Protein AF-A0A7V2F0H2-F1 (afdb_monomer)

Foldseek 3Di:
DDDDDDDDDDDDDDDDDDDDDDDDDDPPPDPPPDCPPPPLVVVVVCCVVVVVVVCVVVVPQKDWDWDADPNATSDIDIDGALDPPVRHTDDLLAKEFPPCVLLVLLLVLLVVCVVVVLFDQQFQLCVQDPQPQAPPSPLSRVAGNVLLNQQQSQAAQPLLPVPRNDRNDRGPPDHDDHPPSSLSSQVSSCSSVVDHSFVSCCVRPCVVPVQPQKTLDDDPVNVVSYRDDDDPVVVVCCLLVVQLVVQLVVQLVVVVVVCVVVVVPPHDNVVSSVVSNVVSNVVSCVVVCVSVVVVCPVVVVVVVVVVVVVVVCVVPDDDDPVVVVVVVVCVVVVVVPDDDDDSSRSTMMGGNDPPRD

Solvent-accessible surface area (backbone atoms only — not comparable to full-atom values): 21109 Å² total; per-residue (Å²): 139,88,89,80,89,86,89,89,80,91,88,86,86,89,85,90,82,92,84,88,80,89,80,80,93,73,84,77,77,67,82,85,74,76,76,72,67,58,65,60,52,51,50,52,53,52,47,66,60,47,49,60,55,50,27,61,76,69,69,45,62,43,50,75,50,74,44,72,53,98,91,35,71,76,44,73,48,49,38,59,23,30,30,90,85,82,58,44,61,31,49,56,72,35,22,40,79,50,39,76,59,27,50,57,54,53,49,51,50,53,52,51,38,33,76,70,69,73,41,62,48,82,40,38,46,48,81,51,37,79,80,81,71,42,76,51,92,73,54,47,71,63,30,22,47,51,25,34,76,65,22,11,40,26,35,44,48,55,62,96,42,87,73,69,41,55,68,78,47,66,54,70,76,51,82,41,73,28,54,47,31,48,49,49,50,46,52,37,52,21,55,70,68,76,42,55,58,47,57,49,42,36,65,78,42,28,58,80,69,69,37,84,59,50,40,63,63,91,49,76,72,52,58,77,37,35,44,57,90,84,75,61,66,66,57,54,46,47,73,68,46,44,62,31,52,54,46,26,51,52,48,41,50,55,52,47,53,54,28,62,78,55,70,39,73,91,50,50,75,70,56,47,52,56,64,22,50,54,54,24,49,53,51,36,50,52,49,53,46,54,71,58,30,89,74,36,63,70,57,50,53,52,48,50,51,49,48,52,50,46,54,59,39,69,76,57,71,96,79,69,77,64,58,58,56,51,51,51,52,50,51,56,58,52,60,76,68,62,84,76,84,74,85,65,81,64,41,25,31,35,33,52,75,64,92,69,113

Sequence (357 aa):
MKIRSLKNKKKYGVIVCLLILFTGITVFGGPCTYAQGTQKDETILRLSDRIPELLEKYKVPGASVTYISEGNIVFSKGYGVRNIITKTAVEDETIFEAGSNGKVLAAYICLMLAREGKIDIDAPVANYVKNTWIYDGTSSNKITARQLLSHTSGLSNSIEIITDKKVHFEPGTKYKYSGVGFTYLQKIIESITGKSFNDVAKEYVFTPLKMSSSSFAVSGDMRQKAASPHMDIKTLFTYLLGPYLILFILLYLVGFISGVFTKFKYYSKFSLFKVCLLPAFCIEIILVLFILSKILLPLMILAVMGIVLYLAANFLIKKYYISYVVTILVLITGAFILQVDVPVGNDLIAAVNPAYS

Mean predicted aligned error: 16.32 Å

pLDDT: mean 71.19, std 21.82, range [27.41, 98.44]

Structure (mmCIF, N/CA/C/O backbone):
data_AF-A0A7V2F0H2-F1
#
_entry.id   AF-A0A7V2F0H2-F1
#
loop_
_atom_site.group_PDB
_atom_site.id
_atom_site.type_symbol
_atom_site.label_atom_id
_atom_site.label_alt_id
_atom_site.label_comp_id
_atom_site.label_asym_id
_atom_site.label_entity_id
_atom_site.label_seq_id
_atom_site.pdbx_PDB_ins_code
_atom_site.Cartn_x
_atom_site.Cartn_y
_atom_site.Cartn_z
_atom_site.occupancy
_atom_site.B_iso_or_equiv
_atom_site.auth_seq_id
_atom_site.auth_comp_id
_atom_site.auth_asym_id
_atom_site.auth_atom_id
_atom_site.pdbx_PDB_model_num
ATOM 1 N N . MET A 1 1 ? -52.013 -31.317 -63.162 1.00 34.59 1 MET A N 1
ATOM 2 C CA . MET A 1 1 ? -52.062 -32.609 -63.881 1.00 34.59 1 MET A CA 1
ATOM 3 C C . MET A 1 1 ? -51.942 -33.734 -62.851 1.00 34.59 1 MET A C 1
ATOM 5 O O . MET A 1 1 ? -50.958 -33.765 -62.136 1.00 34.59 1 MET A O 1
ATOM 9 N N . LYS A 1 2 ? -52.990 -34.572 -62.762 1.00 33.47 2 LYS A N 1
ATOM 10 C CA . LYS A 1 2 ? -53.205 -35.805 -61.961 1.00 33.47 2 LYS A CA 1
ATOM 11 C C . LYS A 1 2 ? -53.240 -35.761 -60.413 1.00 33.47 2 LYS A C 1
ATOM 13 O O . LYS A 1 2 ? -52.234 -35.750 -59.722 1.00 33.47 2 LYS A O 1
ATOM 18 N N . ILE A 1 3 ? -54.481 -35.887 -59.932 1.00 36.84 3 ILE A N 1
ATOM 19 C CA . ILE A 1 3 ? -54.979 -36.344 -58.622 1.00 36.84 3 ILE A CA 1
ATOM 20 C C . ILE A 1 3 ? -55.019 -37.888 -58.580 1.00 36.84 3 ILE A C 1
ATOM 22 O O . ILE A 1 3 ? -55.332 -38.485 -59.612 1.00 36.84 3 ILE A O 1
ATOM 26 N N . ARG A 1 4 ? -54.817 -38.502 -57.394 1.00 30.62 4 ARG A N 1
ATOM 27 C CA . ARG A 1 4 ? -55.541 -39.672 -56.791 1.00 30.62 4 ARG A CA 1
ATOM 28 C C . ARG A 1 4 ? -54.698 -40.209 -55.614 1.00 30.62 4 ARG A C 1
ATOM 30 O O . ARG A 1 4 ? -53.562 -40.591 -55.833 1.00 30.62 4 ARG A O 1
ATOM 37 N N . SER A 1 5 ? -55.075 -40.082 -54.335 1.00 33.38 5 SER A N 1
ATOM 38 C CA . SER A 1 5 ? -56.162 -40.752 -53.586 1.00 33.38 5 SER A CA 1
ATOM 39 C C . SER A 1 5 ? -56.210 -42.267 -53.780 1.00 33.38 5 SER A C 1
ATOM 41 O O . SER A 1 5 ? -56.505 -42.702 -54.888 1.00 33.38 5 SER A O 1
ATOM 43 N N . LEU A 1 6 ? -56.034 -43.027 -52.687 1.00 33.59 6 LEU A N 1
ATOM 44 C CA . LEU A 1 6 ? -56.888 -44.170 -52.334 1.00 33.59 6 LEU A CA 1
ATOM 45 C C . LEU A 1 6 ? -56.760 -44.548 -50.838 1.00 33.59 6 LEU A C 1
ATOM 47 O O . LEU A 1 6 ? -55.681 -44.803 -50.316 1.00 33.59 6 LEU A O 1
ATOM 51 N N . LYS A 1 7 ? -57.926 -44.566 -50.177 1.00 35.56 7 LYS A N 1
ATOM 52 C CA . LYS A 1 7 ? -58.259 -45.117 -48.849 1.00 35.56 7 LYS A CA 1
ATOM 53 C C . LYS A 1 7 ? -58.399 -46.645 -48.902 1.00 35.56 7 LYS A C 1
ATOM 55 O O . LYS A 1 7 ? -58.915 -47.139 -49.899 1.00 35.56 7 LYS A O 1
ATOM 60 N N . ASN A 1 8 ? -58.148 -47.326 -47.774 1.00 31.97 8 ASN A N 1
ATOM 61 C CA . ASN A 1 8 ? -58.936 -48.436 -47.166 1.00 31.97 8 ASN A CA 1
ATOM 62 C C . ASN A 1 8 ? -58.051 -49.224 -46.173 1.00 31.97 8 ASN A C 1
ATOM 64 O O . ASN A 1 8 ? -56.861 -49.327 -46.410 1.00 31.97 8 ASN A O 1
ATOM 68 N N . LYS A 1 9 ? -58.506 -49.916 -45.117 1.00 35.50 9 LYS A N 1
ATOM 69 C CA . LYS A 1 9 ? -59.684 -49.916 -44.219 1.00 35.50 9 LYS A CA 1
ATOM 70 C C . LYS A 1 9 ? -59.465 -51.113 -43.258 1.00 35.50 9 LYS A C 1
ATOM 72 O O . LYS A 1 9 ? -59.200 -52.200 -43.747 1.00 35.50 9 LYS A O 1
ATOM 77 N N . LYS A 1 10 ? -59.755 -50.920 -41.959 1.00 34.72 10 LYS A N 1
ATOM 78 C CA . LYS A 1 10 ? -60.231 -51.907 -40.949 1.00 34.72 10 LYS A CA 1
ATOM 79 C C . LYS A 1 10 ? -59.316 -53.081 -40.522 1.00 34.72 10 LYS A C 1
ATOM 81 O O . LYS A 1 10 ? -59.040 -53.963 -41.322 1.00 34.72 10 LYS A O 1
ATOM 86 N N . LYS A 1 11 ? -59.155 -53.265 -39.200 1.00 33.28 11 LYS A N 1
ATOM 87 C CA . LYS A 1 11 ? 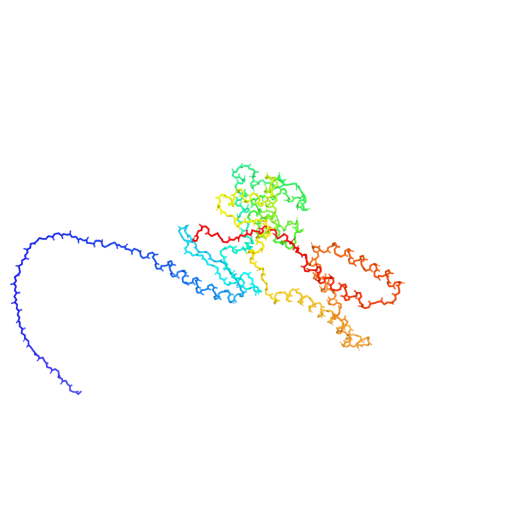-59.997 -54.182 -38.390 1.00 33.28 11 LYS A CA 1
ATOM 88 C C . LYS A 1 11 ? -59.782 -54.000 -36.874 1.00 33.28 11 LYS A C 1
ATOM 90 O O . LYS A 1 11 ? -58.745 -53.534 -36.432 1.00 33.28 11 LYS A O 1
ATOM 95 N N . TYR A 1 12 ? -60.850 -54.314 -36.145 1.00 34.56 12 TYR A N 1
ATOM 96 C CA . TYR A 1 12 ? -61.138 -54.096 -34.729 1.00 34.56 12 TYR A CA 1
ATOM 97 C C . TYR A 1 12 ? -60.606 -55.223 -33.831 1.00 34.56 12 TYR A C 1
ATOM 99 O O . TYR A 1 12 ? -60.478 -56.354 -34.294 1.00 34.56 12 TYR A O 1
ATOM 107 N N . GLY A 1 13 ? -60.454 -54.936 -32.535 1.00 29.25 13 GLY A N 1
ATOM 108 C CA . GLY A 1 13 ? -60.355 -55.936 -31.469 1.00 29.25 13 GLY A CA 1
ATOM 109 C C . GLY A 1 13 ? -60.468 -55.290 -30.088 1.00 29.25 13 GLY A C 1
ATOM 110 O O . GLY A 1 13 ? -59.478 -54.819 -29.546 1.00 29.25 13 GLY A O 1
ATOM 111 N N . VAL A 1 14 ? -61.690 -55.227 -29.558 1.00 32.72 14 VAL A N 1
ATOM 112 C CA . VAL A 1 14 ? -62.042 -54.782 -28.200 1.00 32.72 14 VAL A CA 1
ATOM 113 C C . VAL A 1 14 ? -61.976 -55.988 -27.264 1.00 32.72 14 VAL A C 1
ATOM 115 O O . VAL A 1 14 ? -62.634 -56.981 -27.559 1.00 32.72 14 VAL A O 1
ATOM 118 N N . ILE A 1 15 ? -61.280 -55.881 -26.127 1.00 35.25 15 ILE A N 1
ATOM 119 C CA . ILE A 1 15 ? -61.595 -56.637 -24.902 1.00 35.25 15 ILE A CA 1
ATOM 120 C C . ILE A 1 15 ? -61.488 -55.679 -23.708 1.00 35.25 15 ILE A C 1
ATOM 122 O O . ILE A 1 15 ? -60.470 -55.026 -23.494 1.00 35.25 15 ILE A O 1
ATOM 126 N N . VAL A 1 16 ? -62.593 -55.598 -22.973 1.00 33.72 16 VAL A N 1
ATOM 127 C CA . VAL A 1 16 ? -62.811 -54.904 -21.701 1.00 33.72 16 VAL A CA 1
ATOM 128 C C . VAL A 1 16 ? -62.692 -55.938 -20.578 1.00 33.72 16 VAL A C 1
ATOM 130 O O . VAL A 1 16 ? -63.215 -57.031 -20.755 1.00 33.72 16 VAL A O 1
ATOM 133 N N . CYS A 1 17 ? -62.055 -55.589 -19.451 1.00 29.09 17 CYS A N 1
ATOM 134 C CA . CYS A 1 17 ? -62.422 -55.967 -18.066 1.00 29.09 17 CYS A CA 1
ATOM 135 C C . CYS A 1 17 ? -61.331 -55.440 -17.102 1.00 29.09 17 CYS A C 1
ATOM 137 O O . CYS A 1 17 ? -60.194 -55.885 -17.163 1.00 29.09 17 CYS A O 1
ATOM 139 N N . LEU A 1 18 ? -61.539 -54.329 -16.384 1.00 31.11 18 LEU A N 1
ATOM 140 C CA . LEU A 1 18 ? -62.119 -54.245 -15.029 1.00 31.11 18 LEU A CA 1
ATOM 141 C C . LEU A 1 18 ? -61.391 -55.104 -13.977 1.00 31.11 18 LEU A C 1
ATOM 143 O O . LEU A 1 18 ? -61.722 -56.268 -13.800 1.00 31.11 18 LEU A O 1
ATOM 147 N N . LEU A 1 19 ? -60.483 -54.474 -13.224 1.00 28.73 19 LEU A N 1
ATOM 148 C CA . LEU A 1 19 ? -60.207 -54.781 -11.816 1.00 28.73 19 LEU A CA 1
ATOM 149 C C . LEU A 1 19 ? -59.813 -53.475 -11.106 1.00 28.73 19 LEU A C 1
ATOM 151 O O . LEU A 1 19 ? -58.707 -52.961 -11.243 1.00 28.73 19 LEU A O 1
ATOM 155 N N . ILE A 1 20 ? -60.790 -52.912 -10.399 1.00 40.72 20 ILE A N 1
ATOM 156 C CA . ILE A 1 20 ? -60.617 -51.897 -9.358 1.00 40.72 20 ILE A CA 1
ATOM 157 C C . ILE A 1 20 ? -60.133 -52.636 -8.109 1.00 40.72 20 ILE A C 1
ATOM 159 O O . ILE A 1 20 ? -60.761 -53.632 -7.764 1.00 40.72 20 ILE A O 1
ATOM 163 N N . LEU A 1 21 ? -59.099 -52.136 -7.422 1.00 31.20 21 LEU A N 1
ATOM 164 C CA . LEU A 1 21 ? -59.055 -51.994 -5.954 1.00 31.20 21 LEU A CA 1
ATOM 165 C C . LEU A 1 21 ? -57.692 -51.446 -5.491 1.00 31.20 21 LEU A C 1
ATOM 167 O O . LEU A 1 21 ? -56.665 -52.082 -5.669 1.00 31.20 21 LEU A O 1
ATOM 171 N N . PHE A 1 22 ? -57.756 -50.258 -4.880 1.00 36.16 22 PHE A N 1
ATOM 172 C CA . PHE A 1 22 ? -56.977 -49.809 -3.719 1.00 36.16 22 PHE A CA 1
ATOM 173 C C . PHE A 1 22 ? -55.464 -50.081 -3.689 1.00 36.16 22 PHE A C 1
ATOM 175 O O . PHE A 1 22 ? -55.045 -51.194 -3.418 1.00 36.16 22 PHE A O 1
ATOM 182 N N . THR A 1 23 ? -54.666 -49.007 -3.751 1.00 34.00 23 THR A N 1
ATOM 183 C CA . THR A 1 23 ? -53.828 -48.557 -2.616 1.00 34.00 23 THR A CA 1
ATOM 184 C C . THR A 1 23 ? -53.111 -47.249 -2.955 1.00 34.00 23 THR A C 1
ATOM 186 O O . THR A 1 23 ? -52.423 -47.167 -3.963 1.00 34.00 23 THR A O 1
ATOM 189 N N . GLY A 1 24 ? -53.221 -46.270 -2.053 1.00 34.78 24 GLY A N 1
ATOM 190 C CA . GLY A 1 24 ? -52.089 -45.432 -1.649 1.00 34.78 24 GLY A CA 1
ATOM 191 C C . GLY A 1 24 ? -51.668 -44.297 -2.579 1.00 34.78 24 GLY A C 1
ATOM 192 O O . GLY A 1 24 ? -50.893 -44.476 -3.509 1.00 34.78 24 GLY A O 1
ATOM 193 N N . ILE A 1 25 ? -52.072 -43.084 -2.211 1.00 47.22 25 ILE A N 1
ATOM 194 C CA . ILE A 1 25 ? -51.353 -41.857 -2.548 1.00 47.22 25 ILE A CA 1
ATOM 195 C C . ILE A 1 25 ? -49.921 -41.970 -2.007 1.00 47.22 25 ILE A C 1
ATOM 197 O O . ILE A 1 25 ? -49.721 -42.003 -0.796 1.00 47.22 25 ILE A O 1
ATOM 201 N N . THR A 1 26 ? -48.932 -41.923 -2.892 1.00 35.34 26 THR A N 1
ATOM 202 C CA . THR A 1 26 ? -47.627 -41.324 -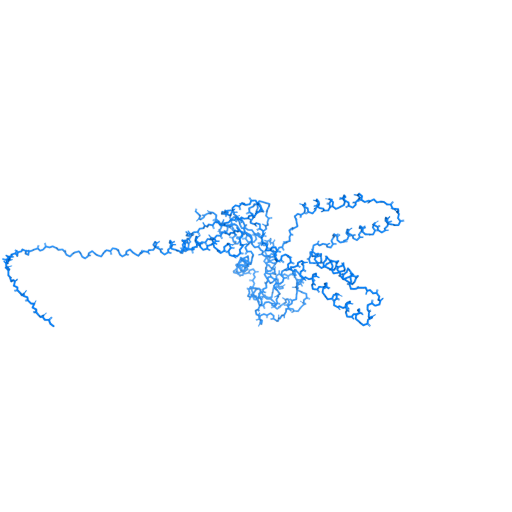2.597 1.00 35.34 26 THR A CA 1
ATOM 203 C C . THR A 1 26 ? -47.280 -40.388 -3.744 1.00 35.34 26 THR A C 1
ATOM 205 O O . THR A 1 26 ? -46.719 -40.770 -4.768 1.00 35.34 26 THR A O 1
ATOM 208 N N . VAL A 1 27 ? -47.644 -39.116 -3.573 1.00 41.25 27 VAL A N 1
ATOM 209 C CA . VAL A 1 27 ? -46.987 -38.028 -4.295 1.00 41.25 27 VAL A CA 1
ATOM 210 C C . VAL A 1 27 ? -45.539 -38.046 -3.817 1.00 41.25 27 VAL A C 1
ATOM 212 O O . VAL A 1 27 ? -45.228 -37.546 -2.738 1.00 41.25 27 VAL A O 1
ATOM 215 N N . PHE A 1 28 ? -44.658 -38.685 -4.584 1.00 39.56 28 PHE A N 1
ATOM 216 C CA . PHE A 1 28 ? -43.224 -38.500 -4.426 1.00 39.56 28 PHE A CA 1
ATOM 217 C C . PHE A 1 28 ? -42.916 -37.051 -4.805 1.00 39.56 28 PHE A C 1
ATOM 219 O O . PHE A 1 28 ? -42.697 -36.720 -5.969 1.00 39.56 28 PHE A O 1
ATOM 226 N N . GLY A 1 29 ? -42.924 -36.175 -3.800 1.00 42.56 29 GLY A N 1
ATOM 227 C CA . GLY A 1 29 ? -42.119 -34.967 -3.825 1.00 42.56 29 GLY A CA 1
ATOM 228 C C . GLY A 1 29 ? -40.666 -35.408 -3.921 1.00 42.56 29 GLY A C 1
ATOM 229 O O . GLY A 1 29 ? -40.041 -35.723 -2.911 1.00 42.56 29 GLY A O 1
ATOM 230 N N . GLY A 1 30 ? -40.156 -35.512 -5.148 1.00 39.84 30 GLY A N 1
ATOM 231 C CA . GLY A 1 30 ? -38.726 -35.657 -5.365 1.00 39.84 30 GLY A CA 1
ATOM 232 C C . GLY A 1 30 ? -38.020 -34.486 -4.677 1.00 39.84 30 GLY A C 1
ATOM 233 O O . GLY A 1 30 ? -38.522 -33.359 -4.758 1.00 39.84 30 GLY A O 1
ATOM 234 N N . PRO A 1 31 ? -36.903 -34.712 -3.967 1.00 41.06 31 PRO A N 1
ATOM 235 C CA . PRO A 1 31 ? -36.118 -33.609 -3.448 1.00 41.06 31 PRO A CA 1
ATOM 236 C C . PRO A 1 31 ? -35.756 -32.707 -4.626 1.00 41.06 31 PRO A C 1
ATOM 238 O O . PRO A 1 31 ? -35.143 -33.144 -5.599 1.00 41.06 31 PRO A O 1
ATOM 241 N N . CYS A 1 32 ? -36.187 -31.450 -4.554 1.00 41.03 32 CYS A N 1
ATOM 242 C CA . CYS A 1 32 ? -35.710 -30.410 -5.443 1.00 41.03 32 CYS A CA 1
ATOM 243 C C . CYS A 1 32 ? -34.253 -30.155 -5.048 1.00 41.03 32 CYS A C 1
ATOM 245 O O . CYS A 1 32 ? -33.960 -29.353 -4.161 1.00 41.03 32 CYS A O 1
ATOM 247 N N . THR A 1 33 ? -33.338 -30.926 -5.627 1.00 38.81 33 THR A N 1
ATOM 248 C CA . THR A 1 33 ? -31.904 -30.694 -5.518 1.00 38.81 33 THR A CA 1
ATOM 249 C C . THR A 1 33 ? -31.616 -29.405 -6.275 1.00 38.81 33 THR A C 1
ATOM 251 O O . THR A 1 33 ? -31.521 -29.391 -7.501 1.00 38.81 33 THR A O 1
ATOM 254 N N . TYR A 1 34 ? -31.511 -28.292 -5.550 1.00 40.81 34 TYR A N 1
ATOM 255 C CA . TYR A 1 34 ? -30.887 -27.093 -6.090 1.00 40.81 34 TYR A CA 1
ATOM 256 C C . TYR A 1 34 ? -29.460 -27.465 -6.502 1.00 40.81 34 TYR A C 1
ATOM 258 O O . TYR A 1 34 ? -28.647 -27.872 -5.672 1.00 40.81 34 TYR A O 1
ATOM 266 N N . ALA A 1 35 ? -29.160 -27.352 -7.794 1.00 41.41 35 ALA A N 1
ATOM 267 C CA . ALA A 1 35 ? -27.819 -27.504 -8.334 1.00 41.41 35 ALA A CA 1
ATOM 268 C C . ALA A 1 35 ? -26.935 -26.336 -7.853 1.00 41.41 35 ALA A C 1
ATOM 270 O O . ALA A 1 35 ? -26.720 -25.367 -8.569 1.00 41.41 35 ALA A O 1
ATOM 271 N N . GLN A 1 36 ? -26.434 -26.404 -6.618 1.00 47.75 36 GLN A N 1
ATOM 272 C CA . GLN A 1 36 ? -25.414 -25.479 -6.102 1.00 47.75 36 GLN A CA 1
ATOM 273 C C . GLN A 1 36 ? -23.991 -25.837 -6.582 1.00 47.75 36 GLN A C 1
ATOM 275 O O . GLN A 1 36 ? -23.061 -25.066 -6.358 1.00 47.75 36 GLN A O 1
ATOM 280 N N . GLY A 1 37 ? -23.820 -26.979 -7.263 1.00 51.31 37 GLY A N 1
ATOM 281 C CA . GLY A 1 37 ? -22.525 -27.454 -7.763 1.00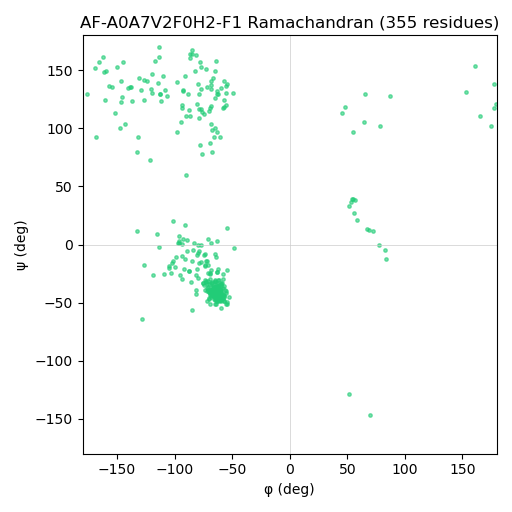 51.31 37 GLY A CA 1
ATOM 282 C C . GLY A 1 37 ? -22.060 -26.829 -9.083 1.00 51.31 37 GLY A C 1
ATOM 283 O O . GLY A 1 37 ? -20.867 -26.716 -9.303 1.00 51.31 37 GLY A O 1
ATOM 284 N N . THR A 1 38 ? -22.955 -26.356 -9.957 1.00 56.97 38 THR A N 1
ATOM 285 C CA . THR A 1 38 ? -22.559 -25.943 -11.320 1.00 56.97 38 THR A CA 1
ATOM 286 C C . THR A 1 38 ? -21.961 -24.535 -11.389 1.00 56.97 38 THR A C 1
ATOM 288 O O . THR A 1 38 ? -20.976 -24.310 -12.083 1.00 56.97 38 THR A O 1
ATOM 291 N N . GLN A 1 39 ? -22.502 -23.576 -10.633 1.00 60.41 39 GLN A N 1
ATOM 292 C CA . GLN A 1 39 ? -22.083 -22.170 -10.723 1.00 60.41 39 GLN A CA 1
ATOM 293 C C . GLN A 1 39 ? -20.716 -21.889 -10.069 1.00 60.41 39 GLN A C 1
ATOM 295 O O . GLN A 1 39 ? -19.957 -21.035 -10.545 1.00 60.41 39 GLN A O 1
ATOM 300 N N . LYS A 1 40 ? -20.396 -22.588 -8.967 1.00 65.75 40 LYS A N 1
ATOM 301 C CA . LYS A 1 40 ? -19.081 -22.484 -8.307 1.00 65.75 40 LYS A CA 1
ATOM 302 C C . LYS A 1 40 ? -17.988 -23.020 -9.236 1.00 65.75 40 LYS A C 1
ATOM 304 O O . LYS A 1 40 ? -17.005 -22.315 -9.465 1.00 65.75 40 LYS A O 1
ATOM 309 N N . ASP A 1 41 ? -18.225 -24.171 -9.859 1.00 77.62 41 ASP A N 1
ATOM 310 C CA . ASP A 1 41 ? -17.286 -24.798 -10.792 1.00 77.62 41 ASP A CA 1
ATOM 311 C C . ASP A 1 41 ? -17.076 -23.949 -12.059 1.00 77.62 41 ASP A C 1
ATOM 313 O O . ASP A 1 41 ? -15.936 -23.707 -12.454 1.00 77.62 41 ASP A O 1
ATOM 317 N N . GLU A 1 42 ? -18.136 -23.377 -12.641 1.00 86.94 42 GLU A N 1
ATOM 318 C CA . GLU A 1 42 ? -18.025 -22.458 -13.788 1.00 86.94 42 GLU A CA 1
ATOM 319 C C . GLU A 1 42 ? -17.193 -21.204 -13.477 1.00 86.94 42 GLU A C 1
ATOM 321 O O . GLU A 1 42 ? -16.408 -20.741 -14.310 1.00 86.94 42 GLU A O 1
ATOM 326 N N . THR A 1 43 ? -17.338 -20.646 -12.271 1.00 87.69 43 THR A N 1
ATOM 327 C CA . THR A 1 43 ? -16.572 -19.462 -11.857 1.00 87.69 43 THR A CA 1
ATOM 328 C C . THR A 1 43 ? -15.089 -19.798 -11.711 1.00 87.69 43 THR A C 1
ATOM 330 O O . THR A 1 43 ? -14.243 -19.042 -12.194 1.00 87.69 43 THR A O 1
ATOM 333 N N . ILE A 1 44 ? -14.765 -20.940 -11.097 1.00 88.88 44 ILE A N 1
ATOM 334 C CA . ILE A 1 44 ? -13.383 -21.414 -10.937 1.00 88.88 44 ILE A CA 1
ATOM 335 C C . ILE A 1 44 ? -12.741 -21.683 -12.298 1.00 88.88 44 ILE A C 1
ATOM 337 O O . ILE A 1 44 ? -11.608 -21.254 -12.528 1.00 88.88 44 ILE A O 1
ATOM 341 N N . LEU A 1 45 ? -13.459 -22.348 -13.207 1.00 89.38 45 LEU A N 1
ATOM 342 C CA . LEU A 1 45 ? -12.988 -22.612 -14.569 1.00 89.38 45 LEU A CA 1
ATOM 343 C C . LEU A 1 45 ? -12.698 -21.299 -15.299 1.00 89.38 45 LEU A C 1
ATOM 345 O O . LEU A 1 45 ? -11.591 -21.084 -15.788 1.00 89.38 45 LEU A O 1
ATOM 349 N N . ARG A 1 46 ? -13.638 -20.348 -15.251 1.00 90.38 46 ARG A N 1
ATOM 350 C CA . ARG A 1 46 ? -13.464 -19.034 -15.878 1.00 90.38 46 ARG A CA 1
ATOM 351 C C . ARG A 1 46 ? -12.278 -18.256 -15.309 1.00 90.38 46 ARG A C 1
ATOM 353 O O . ARG A 1 46 ? -11.592 -17.569 -16.063 1.00 90.38 46 ARG A O 1
ATOM 360 N N . LEU A 1 47 ? -12.050 -18.310 -13.997 1.00 91.69 47 LEU A N 1
ATOM 361 C CA . LEU A 1 47 ? -10.876 -17.693 -13.374 1.00 91.69 47 LEU A CA 1
ATOM 362 C C . LEU A 1 47 ? -9.589 -18.395 -13.823 1.00 91.69 47 LEU A C 1
ATOM 364 O O . LEU A 1 47 ? -8.626 -17.716 -14.176 1.00 91.69 47 LEU A O 1
ATOM 368 N N . SER A 1 48 ? -9.599 -19.727 -13.858 1.00 90.44 48 SER A N 1
ATOM 369 C CA . SER A 1 48 ? -8.453 -20.553 -14.252 1.00 90.44 48 SER A CA 1
ATOM 370 C C . SER A 1 48 ? -7.977 -20.276 -15.673 1.00 90.44 48 SER A C 1
ATOM 372 O O . SER A 1 48 ? -6.767 -20.230 -15.892 1.00 90.44 48 SER A O 1
ATOM 374 N N . ASP A 1 49 ? -8.903 -20.011 -16.593 1.00 92.06 49 ASP A N 1
ATOM 375 C CA . ASP A 1 49 ? -8.581 -19.685 -17.985 1.00 92.06 49 ASP A CA 1
ATOM 376 C C . ASP A 1 49 ? -8.193 -18.210 -18.154 1.00 92.06 49 ASP A C 1
ATOM 378 O O . ASP A 1 49 ? -7.219 -17.869 -18.826 1.00 92.06 49 ASP A O 1
ATOM 382 N N . ARG A 1 50 ? -8.927 -17.304 -17.500 1.00 95.31 50 ARG A N 1
ATOM 383 C CA . ARG A 1 50 ? -8.789 -15.861 -17.732 1.00 95.31 50 ARG A CA 1
ATOM 384 C C . ARG A 1 50 ? -7.590 -15.240 -17.023 1.00 95.31 50 ARG A C 1
ATOM 386 O O . ARG A 1 50 ? -7.077 -14.227 -17.491 1.00 95.31 50 ARG A O 1
ATOM 393 N N . ILE A 1 51 ? -7.147 -15.786 -15.890 1.00 96.31 51 ILE A N 1
ATOM 394 C CA . ILE A 1 51 ? -5.997 -15.231 -15.161 1.00 96.31 51 ILE A CA 1
ATOM 395 C C . ILE A 1 51 ? -4.710 -15.326 -15.999 1.00 96.31 51 ILE A C 1
ATOM 397 O O . ILE A 1 51 ? -4.091 -14.278 -16.187 1.00 96.31 51 ILE A O 1
ATOM 401 N N . PRO A 1 52 ? -4.319 -16.487 -16.564 1.00 96.31 52 PRO A N 1
ATOM 402 C CA . PRO A 1 52 ? -3.166 -16.576 -17.462 1.00 96.31 52 PRO A CA 1
ATOM 403 C C . PRO A 1 52 ? -3.218 -15.577 -18.626 1.00 96.31 52 PRO A C 1
ATOM 405 O O . PRO A 1 52 ? -2.239 -14.869 -18.859 1.00 96.31 52 PRO A O 1
ATOM 408 N N . GLU A 1 53 ? -4.373 -15.443 -19.290 1.00 96.56 53 GLU A N 1
ATOM 409 C CA . GLU A 1 53 ? -4.565 -14.477 -20.383 1.00 96.56 53 GLU A CA 1
ATOM 410 C C . GLU A 1 53 ? -4.330 -13.028 -19.929 1.00 96.56 53 GLU A C 1
ATOM 412 O O . GLU A 1 53 ? -3.705 -12.233 -20.634 1.00 96.56 53 GLU A O 1
ATOM 417 N N . LEU A 1 54 ? -4.827 -12.658 -18.743 1.00 96.62 54 LEU A N 1
ATOM 418 C CA . LEU A 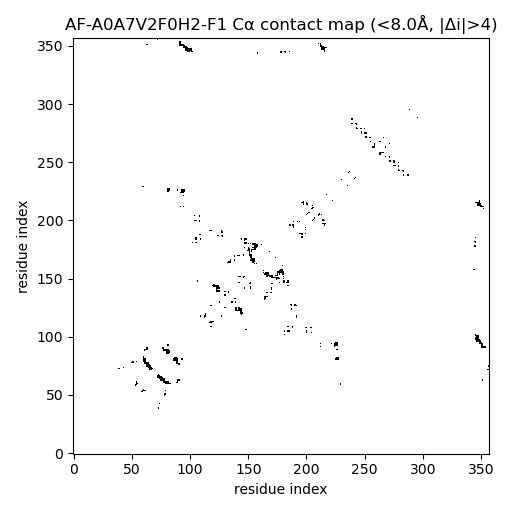1 54 ? -4.633 -11.319 -18.184 1.00 96.62 54 LEU A CA 1
ATOM 419 C C . LEU A 1 54 ? -3.171 -11.081 -17.791 1.00 96.62 54 LEU A C 1
ATOM 421 O O . LEU A 1 54 ? -2.648 -9.998 -18.063 1.00 96.62 54 LEU A O 1
ATOM 425 N N . LEU A 1 55 ? -2.509 -12.070 -17.185 1.00 94.88 55 LEU A N 1
ATOM 426 C CA . LEU A 1 55 ? -1.091 -11.973 -16.837 1.00 94.88 55 LEU A CA 1
ATOM 427 C C . LEU A 1 55 ? -0.236 -11.740 -18.085 1.00 94.88 55 LEU A C 1
ATOM 429 O O . LEU A 1 55 ? 0.601 -10.837 -18.086 1.00 94.88 55 LEU A O 1
ATOM 433 N N . GLU A 1 56 ? -0.497 -12.474 -19.167 1.00 93.81 56 GLU A N 1
ATOM 434 C CA . GLU A 1 56 ? 0.194 -12.287 -20.443 1.00 93.81 56 GLU A CA 1
ATOM 435 C C . GLU A 1 56 ? -0.108 -10.910 -21.051 1.00 93.81 56 GLU A C 1
ATOM 437 O O . GLU A 1 56 ? 0.811 -10.139 -21.352 1.00 93.81 56 GLU A O 1
ATOM 442 N N . LYS A 1 57 ? -1.393 -10.551 -21.162 1.00 93.75 57 LYS A N 1
ATOM 443 C CA . LYS A 1 57 ? -1.842 -9.282 -21.753 1.00 93.75 57 LYS A CA 1
ATOM 444 C C . LYS A 1 57 ? -1.239 -8.062 -21.059 1.00 93.75 57 LYS A C 1
ATOM 446 O O . LYS A 1 57 ? -0.836 -7.109 -21.730 1.00 93.75 57 LYS A O 1
ATOM 451 N N . TYR A 1 58 ? -1.210 -8.071 -19.728 1.00 90.56 58 TYR A N 1
ATOM 452 C CA . TYR A 1 58 ? -0.714 -6.957 -18.917 1.00 90.56 58 TYR A CA 1
ATOM 453 C C . TYR A 1 58 ? 0.748 -7.120 -18.496 1.00 90.56 58 TYR A C 1
ATOM 455 O O . TYR A 1 58 ? 1.271 -6.254 -17.798 1.00 90.56 58 TYR A O 1
ATOM 463 N N . LYS A 1 59 ? 1.420 -8.186 -18.953 1.00 88.00 59 LYS A N 1
ATOM 464 C CA . LYS A 1 59 ? 2.824 -8.493 -18.647 1.00 88.00 59 LYS A CA 1
ATOM 465 C C . LYS A 1 59 ? 3.109 -8.533 -17.145 1.00 88.00 59 LYS A C 1
ATOM 467 O O . LYS A 1 59 ? 4.154 -8.069 -16.691 1.00 88.00 59 LYS A O 1
ATOM 472 N N . VAL A 1 60 ? 2.171 -9.083 -16.380 1.00 91.94 60 VAL A N 1
ATOM 473 C CA . VAL A 1 60 ? 2.317 -9.305 -14.941 1.00 91.94 60 VAL A CA 1
ATOM 474 C C . VAL A 1 60 ? 2.979 -10.673 -14.753 1.00 91.94 60 VAL A C 1
ATOM 476 O O . VAL A 1 60 ? 2.378 -11.676 -15.134 1.00 91.94 60 VAL A O 1
ATOM 479 N N . PRO A 1 61 ? 4.203 -10.762 -14.199 1.00 91.75 61 PRO A N 1
ATOM 480 C CA . PRO A 1 61 ? 4.945 -12.026 -14.176 1.00 91.75 61 PRO A CA 1
ATOM 481 C C . PRO A 1 61 ? 4.312 -13.126 -13.334 1.00 91.75 61 PRO A C 1
ATOM 483 O O . PRO A 1 61 ? 4.452 -14.302 -13.665 1.00 91.75 61 PRO A O 1
ATOM 486 N N . GLY A 1 62 ? 3.618 -12.751 -12.263 1.00 93.56 62 GLY A N 1
ATOM 487 C CA . GLY A 1 62 ? 2.910 -13.687 -11.415 1.00 93.56 62 GLY A CA 1
ATOM 488 C C . GLY A 1 62 ? 1.933 -12.995 -10.478 1.00 93.56 62 GLY A C 1
ATOM 489 O O . GLY A 1 62 ? 2.066 -11.807 -10.179 1.00 93.56 62 GLY A O 1
ATOM 490 N N . ALA A 1 63 ? 0.938 -13.752 -10.037 1.00 95.12 63 ALA A N 1
ATOM 491 C CA . ALA A 1 63 ? -0.088 -13.312 -9.104 1.00 95.12 63 ALA A CA 1
ATOM 492 C C . ALA A 1 63 ? -0.570 -14.497 -8.270 1.00 95.12 63 ALA A C 1
ATOM 494 O O . ALA A 1 63 ? -0.551 -15.632 -8.742 1.00 95.12 63 ALA A O 1
ATOM 495 N N . SER A 1 64 ? -1.047 -14.231 -7.058 1.00 94.25 64 SER A N 1
ATOM 496 C CA . SER A 1 64 ? -1.850 -15.194 -6.308 1.00 94.25 64 SER A CA 1
ATOM 497 C C . SER A 1 64 ? -3.294 -14.714 -6.260 1.00 94.25 64 SER A C 1
ATOM 499 O O . SER A 1 64 ? -3.544 -13.529 -6.023 1.00 94.25 64 SER A O 1
ATOM 501 N N . VAL A 1 65 ? -4.239 -15.608 -6.549 1.00 93.88 65 VAL A N 1
ATOM 502 C CA . VAL A 1 65 ? -5.666 -15.281 -6.615 1.00 93.88 65 VAL A CA 1
ATOM 503 C C . VAL A 1 65 ? -6.452 -16.225 -5.725 1.00 93.88 65 VAL A C 1
ATOM 505 O O . VAL A 1 65 ? -6.419 -17.438 -5.920 1.00 93.88 65 VAL A O 1
ATOM 508 N N . THR A 1 66 ? -7.209 -15.642 -4.798 1.00 91.69 66 THR A N 1
ATOM 509 C CA . THR A 1 66 ? -8.096 -16.354 -3.877 1.00 91.69 66 THR A CA 1
ATOM 510 C C . THR A 1 66 ? -9.536 -15.888 -4.088 1.00 91.69 66 THR A C 1
ATOM 512 O O . THR A 1 66 ? -9.811 -14.688 -4.108 1.00 91.69 66 THR A O 1
ATOM 515 N N . TYR A 1 67 ? -10.464 -16.832 -4.241 1.00 90.44 67 TYR A N 1
ATOM 516 C CA . TYR A 1 67 ? -11.902 -16.595 -4.319 1.00 90.44 67 TYR A CA 1
ATOM 517 C C . TYR A 1 67 ? -12.586 -17.154 -3.073 1.00 90.44 67 TYR A C 1
ATOM 519 O O . TYR A 1 67 ? -12.469 -18.338 -2.749 1.00 90.44 67 TYR A O 1
ATOM 527 N N . ILE A 1 68 ? -13.308 -16.275 -2.384 1.00 90.44 68 ILE A N 1
ATOM 528 C CA . ILE A 1 68 ? -14.051 -16.581 -1.165 1.00 90.44 68 ILE A CA 1
ATOM 529 C C . ILE A 1 68 ? -15.538 -16.459 -1.483 1.00 90.44 68 ILE A C 1
ATOM 531 O O . ILE A 1 68 ? -15.978 -15.441 -2.021 1.00 90.44 68 ILE A O 1
ATOM 535 N N . SER A 1 69 ? -16.313 -17.482 -1.139 1.00 87.75 69 SER A N 1
ATOM 536 C CA . SER A 1 69 ? -17.765 -17.495 -1.307 1.00 87.75 69 SER A CA 1
ATOM 537 C C . SER A 1 69 ? -18.414 -18.124 -0.085 1.00 87.75 69 SER A C 1
ATOM 539 O O . SER A 1 69 ? -17.929 -19.132 0.427 1.00 87.75 69 SER A O 1
ATOM 541 N N . GLU A 1 70 ? -19.488 -17.504 0.409 1.00 89.56 70 GLU A N 1
ATOM 542 C CA . GLU A 1 70 ? -20.217 -17.970 1.602 1.00 89.56 70 GLU A CA 1
ATOM 543 C C . GLU A 1 70 ? -19.295 -18.175 2.822 1.00 89.56 70 GLU A C 1
ATOM 545 O O . GLU A 1 70 ? -19.459 -19.111 3.597 1.00 89.56 70 GLU A O 1
ATOM 550 N N . GLY A 1 71 ? -18.284 -17.311 2.970 1.00 88.50 71 GLY A N 1
ATOM 551 C CA . GLY A 1 71 ? -17.318 -17.361 4.073 1.00 88.50 71 GLY A CA 1
ATOM 552 C C . GLY A 1 71 ? -16.224 -18.426 3.944 1.00 88.50 71 GLY A C 1
ATOM 553 O O . GLY A 1 71 ? -15.360 -18.488 4.813 1.00 88.50 71 GLY A O 1
ATOM 554 N N . ASN A 1 72 ? -16.215 -19.221 2.872 1.00 86.44 72 ASN A N 1
ATOM 555 C CA . ASN A 1 72 ? -15.225 -20.274 2.645 1.00 86.44 72 ASN A CA 1
ATOM 556 C C . ASN A 1 72 ? -14.292 -19.910 1.492 1.00 86.44 72 ASN A C 1
ATOM 558 O O . ASN A 1 72 ? -14.725 -19.317 0.499 1.00 86.44 72 ASN A O 1
ATOM 562 N N . ILE A 1 73 ? -13.021 -20.301 1.594 1.00 88.69 73 ILE A N 1
ATOM 563 C CA . ILE A 1 73 ? -12.120 -20.274 0.443 1.00 88.69 73 ILE A CA 1
ATOM 564 C C . ILE A 1 73 ? -12.575 -21.369 -0.516 1.00 88.69 73 ILE A C 1
ATOM 566 O O . ILE A 1 73 ? -12.550 -22.549 -0.189 1.00 88.69 73 ILE A O 1
ATOM 570 N N . VAL A 1 74 ? -13.036 -20.959 -1.692 1.00 90.06 74 VAL A N 1
ATOM 571 C CA . VAL A 1 74 ? -13.515 -21.867 -2.741 1.00 90.06 74 VAL A CA 1
ATOM 572 C C . VAL A 1 74 ? -12.402 -22.175 -3.739 1.00 90.06 74 VAL A C 1
ATOM 574 O O . VAL A 1 74 ? -12.404 -23.220 -4.380 1.00 90.06 74 VAL A O 1
ATOM 577 N N . PHE A 1 75 ? -11.446 -21.260 -3.879 1.00 87.88 75 PHE A N 1
ATOM 578 C CA . PHE A 1 75 ? -10.324 -21.395 -4.792 1.00 87.88 75 PHE A CA 1
ATOM 579 C C . PHE A 1 75 ? -9.167 -20.518 -4.318 1.00 87.88 75 PHE A C 1
ATOM 581 O O . PHE A 1 75 ? -9.384 -19.366 -3.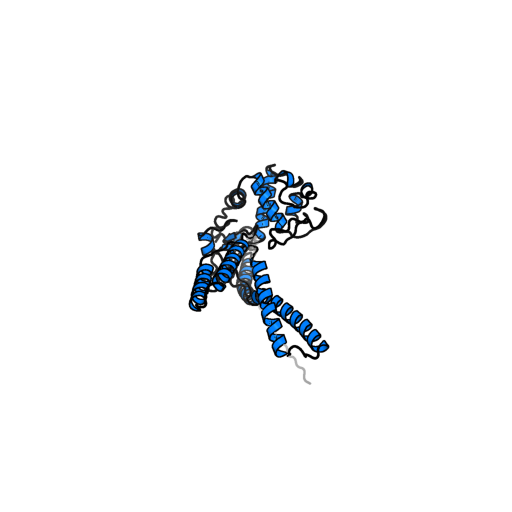949 1.00 87.88 75 PHE A O 1
ATOM 588 N N . SER A 1 76 ? -7.945 -21.039 -4.348 1.00 90.62 76 SER A N 1
ATOM 589 C CA . SER A 1 76 ? -6.721 -20.271 -4.126 1.00 90.62 76 SER A CA 1
ATOM 590 C C . SER A 1 76 ? -5.624 -20.846 -5.005 1.00 90.62 76 SER A C 1
ATOM 592 O O . SER A 1 76 ? -5.421 -22.059 -5.010 1.00 90.62 76 SER A O 1
ATOM 594 N N . LYS A 1 77 ? -4.962 -20.006 -5.804 1.00 91.50 77 LYS A N 1
ATOM 595 C CA . LYS A 1 77 ? -3.922 -20.475 -6.723 1.00 91.50 77 LYS A CA 1
ATOM 596 C C . LYS A 1 77 ? -2.910 -19.387 -7.050 1.00 91.50 77 LYS A C 1
ATOM 598 O O . LYS A 1 77 ? -3.278 -18.262 -7.401 1.00 91.50 77 LYS A O 1
ATOM 603 N N . GLY A 1 78 ? -1.639 -19.774 -7.015 1.00 94.75 78 GLY A N 1
ATOM 604 C CA . GLY A 1 78 ? -0.535 -19.026 -7.599 1.00 94.75 78 GLY A CA 1
ATOM 605 C C . GLY A 1 78 ? -0.433 -19.238 -9.111 1.00 94.75 78 GLY A C 1
ATOM 606 O O . GLY A 1 78 ? -0.575 -20.349 -9.623 1.00 94.75 78 GLY A O 1
ATOM 607 N N . TYR A 1 79 ? -0.177 -18.156 -9.836 1.00 95.69 79 TYR A N 1
ATOM 608 C CA . TYR A 1 79 ? 0.009 -18.132 -11.280 1.00 95.69 79 TYR A CA 1
ATOM 609 C C . TYR A 1 79 ? 1.325 -17.446 -11.627 1.00 95.69 79 TYR A C 1
ATOM 611 O O . TYR A 1 79 ? 1.677 -16.426 -11.034 1.00 95.69 79 TYR A O 1
ATOM 619 N N . GLY A 1 80 ? 2.018 -17.970 -12.638 1.00 95.75 80 GLY A N 1
ATOM 620 C CA . GLY A 1 80 ? 3.263 -17.393 -13.133 1.00 95.75 80 GLY A CA 1
ATOM 621 C C . GLY A 1 80 ? 4.428 -17.542 -12.151 1.00 95.75 80 GLY A C 1
ATOM 622 O O . GLY A 1 80 ? 4.544 -18.543 -11.442 1.00 95.75 80 GLY A O 1
ATOM 623 N N . VAL A 1 81 ? 5.316 -16.551 -12.139 1.00 94.19 81 VAL A N 1
ATOM 624 C CA . VAL A 1 81 ? 6.566 -16.566 -11.370 1.00 94.19 81 VAL A CA 1
ATOM 625 C C . VAL A 1 81 ? 6.666 -15.363 -10.441 1.00 94.19 81 VAL A C 1
ATOM 627 O O . VAL A 1 81 ? 6.334 -14.240 -10.817 1.00 94.19 81 VAL A O 1
ATOM 630 N N . ARG A 1 82 ? 7.190 -15.582 -9.233 1.00 89.94 82 ARG A N 1
ATOM 631 C CA . ARG A 1 82 ? 7.486 -14.507 -8.276 1.00 89.94 82 ARG A CA 1
ATOM 632 C C . ARG A 1 82 ? 8.791 -13.775 -8.603 1.00 89.94 82 ARG A C 1
ATOM 634 O O . ARG A 1 82 ? 9.024 -12.681 -8.101 1.00 89.94 82 ARG A O 1
ATOM 641 N N . ASN A 1 83 ? 9.642 -14.361 -9.450 1.00 86.25 83 ASN A N 1
ATOM 642 C CA . ASN A 1 83 ? 10.888 -13.756 -9.916 1.00 86.25 83 ASN A CA 1
ATOM 643 C C . ASN A 1 83 ? 11.192 -14.179 -11.365 1.00 86.25 83 ASN A C 1
ATOM 645 O O . ASN A 1 83 ? 11.303 -15.366 -11.674 1.00 86.25 83 ASN A O 1
ATOM 649 N N . ILE A 1 84 ? 11.347 -13.204 -12.268 1.00 83.50 84 ILE A N 1
ATOM 650 C CA . ILE A 1 84 ? 11.580 -13.465 -13.701 1.00 83.50 84 ILE A CA 1
ATOM 651 C C . ILE A 1 84 ? 12.987 -13.969 -14.039 1.00 83.50 84 ILE A C 1
ATOM 653 O O . ILE A 1 84 ? 13.166 -14.497 -15.138 1.00 83.50 84 ILE A O 1
ATOM 657 N N . ILE A 1 85 ? 13.964 -13.793 -13.147 1.00 82.56 85 ILE A N 1
ATOM 658 C CA . ILE A 1 85 ? 15.353 -14.234 -13.327 1.00 82.56 85 ILE A CA 1
ATOM 659 C C . ILE A 1 85 ? 15.473 -15.693 -12.893 1.00 82.56 85 ILE A C 1
ATOM 661 O O . ILE A 1 85 ? 15.858 -16.540 -13.692 1.00 82.56 85 ILE A O 1
ATOM 665 N N . THR A 1 86 ? 15.092 -15.999 -11.651 1.00 87.62 86 THR A N 1
ATOM 666 C CA . THR A 1 86 ? 15.174 -17.357 -11.092 1.00 87.62 86 THR A CA 1
ATOM 667 C C . THR A 1 86 ? 14.062 -18.273 -11.598 1.00 87.62 86 THR A C 1
ATOM 669 O O . THR A 1 86 ? 14.154 -19.484 -11.426 1.00 87.62 86 THR A O 1
ATOM 672 N N . LYS A 1 87 ? 13.005 -17.705 -12.201 1.00 91.06 87 LYS A N 1
ATOM 673 C CA . LYS A 1 87 ? 11.792 -18.411 -12.652 1.00 91.06 87 LYS A CA 1
ATOM 674 C C . LYS A 1 87 ? 11.051 -19.151 -11.534 1.00 91.06 87 LYS A C 1
ATOM 676 O O . LYS A 1 87 ? 10.262 -20.048 -11.812 1.00 91.06 87 LYS A O 1
ATOM 681 N N . THR A 1 88 ? 11.269 -18.767 -10.276 1.00 91.94 88 THR A N 1
ATOM 682 C CA . THR A 1 88 ? 10.574 -19.361 -9.127 1.00 91.94 88 THR A CA 1
ATOM 683 C C . THR A 1 88 ? 9.074 -19.095 -9.229 1.00 91.94 88 THR A C 1
ATOM 685 O O . THR A 1 88 ? 8.673 -17.947 -9.431 1.00 91.94 88 THR A O 1
ATOM 688 N N . ALA A 1 89 ? 8.256 -20.139 -9.090 1.00 95.69 89 ALA A N 1
ATOM 689 C CA . ALA A 1 89 ? 6.803 -20.047 -9.185 1.00 95.69 89 ALA A CA 1
ATOM 690 C C . ALA A 1 89 ? 6.199 -19.183 -8.064 1.00 95.69 89 ALA A C 1
ATOM 692 O O . ALA A 1 89 ? 6.812 -18.972 -7.014 1.00 95.69 89 ALA A O 1
ATOM 693 N N . VAL A 1 90 ? 4.991 -18.669 -8.299 1.00 95.94 90 VAL A N 1
ATOM 694 C CA . VAL A 1 90 ? 4.153 -18.155 -7.210 1.00 95.94 90 VAL A CA 1
ATOM 695 C C . VAL A 1 90 ? 3.532 -19.343 -6.478 1.00 95.94 90 VAL A C 1
ATOM 697 O O . VAL A 1 90 ? 2.742 -20.085 -7.051 1.00 95.94 90 VAL A O 1
ATOM 700 N N . GLU A 1 91 ? 3.888 -19.486 -5.210 1.00 91.38 91 GLU A N 1
ATOM 701 C CA . GLU A 1 91 ? 3.367 -20.479 -4.259 1.00 91.38 91 GLU A CA 1
ATOM 702 C C . GLU A 1 91 ? 2.577 -19.788 -3.135 1.00 91.38 91 GLU A C 1
ATOM 704 O O . GLU A 1 91 ? 2.656 -18.564 -3.001 1.00 91.38 91 GLU A O 1
ATOM 709 N N . ASP A 1 92 ? 1.868 -20.548 -2.297 1.00 88.06 92 ASP A N 1
ATOM 710 C CA . ASP A 1 92 ? 1.027 -20.003 -1.215 1.00 88.06 92 ASP A CA 1
ATOM 711 C C . ASP A 1 92 ? 1.815 -19.130 -0.230 1.00 88.06 92 ASP A C 1
ATOM 713 O O . ASP A 1 92 ? 1.363 -18.066 0.186 1.00 88.06 92 ASP A O 1
ATOM 717 N N . GLU A 1 93 ? 3.057 -19.515 0.065 1.00 88.81 93 GLU A N 1
ATOM 718 C CA . GLU A 1 93 ? 3.946 -18.755 0.948 1.00 88.81 93 GLU A CA 1
ATOM 719 C C . GLU A 1 93 ? 4.569 -17.516 0.287 1.00 88.81 93 GLU A C 1
ATOM 721 O O . GLU A 1 93 ? 5.357 -16.811 0.924 1.00 88.81 93 GLU A O 1
ATOM 726 N N . THR A 1 94 ? 4.265 -17.250 -0.988 1.00 92.19 94 THR A N 1
ATOM 727 C CA . THR A 1 94 ? 4.793 -16.078 -1.691 1.00 92.19 94 THR A CA 1
ATOM 728 C C . THR A 1 94 ? 4.253 -14.815 -1.054 1.00 92.19 94 THR A C 1
ATOM 730 O O . THR A 1 94 ? 3.045 -14.616 -0.929 1.00 92.19 94 THR A O 1
ATOM 733 N N . ILE A 1 95 ? 5.176 -13.942 -0.681 1.00 91.69 95 ILE A N 1
ATOM 734 C CA . ILE A 1 95 ? 4.872 -12.688 -0.016 1.00 91.69 95 ILE A CA 1
ATOM 735 C C . ILE A 1 95 ? 4.731 -11.581 -1.059 1.00 91.69 95 ILE A C 1
ATOM 737 O O . ILE A 1 95 ? 5.591 -11.421 -1.923 1.00 91.69 95 ILE A O 1
ATOM 741 N N . PHE A 1 96 ? 3.668 -10.791 -0.953 1.00 91.00 96 PHE A N 1
ATOM 742 C CA . PHE A 1 96 ? 3.428 -9.634 -1.808 1.00 91.00 96 PHE A CA 1
ATOM 743 C C . PHE A 1 96 ? 3.346 -8.358 -0.973 1.00 91.00 96 PHE A C 1
ATOM 745 O O . PHE A 1 96 ? 2.826 -8.355 0.147 1.00 91.00 96 PHE A O 1
ATOM 752 N N . GLU A 1 97 ? 3.813 -7.252 -1.546 1.00 87.44 97 GLU A N 1
ATOM 753 C CA . GLU A 1 97 ? 3.443 -5.924 -1.070 1.00 87.44 97 GLU A CA 1
ATOM 754 C C . GLU A 1 97 ? 1.964 -5.689 -1.399 1.00 87.44 97 GLU A C 1
ATOM 756 O O . GLU A 1 97 ? 1.546 -5.685 -2.556 1.00 87.44 97 GLU A O 1
ATOM 761 N N . ALA A 1 98 ? 1.149 -5.509 -0.367 1.00 87.62 98 ALA A N 1
ATOM 762 C CA . ALA A 1 98 ? -0.279 -5.245 -0.488 1.00 87.62 98 ALA A CA 1
ATOM 763 C C . ALA A 1 98 ? -0.577 -3.752 -0.730 1.00 87.62 98 ALA A C 1
ATOM 765 O O . ALA A 1 98 ? -1.737 -3.374 -0.934 1.00 87.62 98 ALA A O 1
ATOM 766 N N . GLY A 1 99 ? 0.454 -2.901 -0.698 1.00 84.25 99 GLY A N 1
ATOM 767 C CA . GLY A 1 99 ? 0.369 -1.471 -0.963 1.00 84.25 99 GLY A CA 1
ATOM 768 C C . GLY A 1 99 ? -0.716 -0.788 -0.129 1.00 84.25 99 GLY A C 1
ATOM 769 O O . GLY A 1 99 ? -0.850 -0.984 1.081 1.00 84.25 99 GLY A O 1
ATOM 770 N N . SER A 1 100 ? -1.590 -0.035 -0.805 1.00 87.44 100 SER A N 1
ATOM 771 C CA . SER A 1 100 ? -2.658 0.728 -0.146 1.00 87.44 100 SER A CA 1
ATOM 772 C C . SER A 1 100 ? -3.720 -0.112 0.576 1.00 87.44 100 SER A C 1
ATOM 774 O O . SER A 1 100 ? -4.485 0.473 1.342 1.00 87.44 100 SER A O 1
ATOM 776 N N . ASN A 1 101 ? -3.736 -1.443 0.446 1.00 90.62 101 ASN A N 1
ATOM 777 C CA . ASN A 1 101 ? -4.572 -2.291 1.305 1.00 90.62 101 ASN A CA 1
ATOM 778 C C . ASN A 1 101 ? -4.166 -2.200 2.788 1.00 90.62 101 ASN A C 1
ATOM 780 O O . ASN A 1 101 ? -5.016 -2.370 3.661 1.00 90.62 101 ASN A O 1
ATOM 784 N N . GLY A 1 102 ? -2.917 -1.824 3.097 1.00 90.69 102 GLY A N 1
ATOM 785 C CA . GLY A 1 102 ? -2.484 -1.547 4.473 1.00 90.69 102 GLY A CA 1
ATOM 786 C C . GLY A 1 102 ? -3.301 -0.449 5.171 1.00 90.69 102 GLY A C 1
ATOM 787 O O . GLY A 1 102 ? -3.477 -0.481 6.390 1.00 90.69 102 GLY A O 1
ATOM 788 N N . LYS A 1 103 ? -3.903 0.474 4.405 1.00 92.25 103 LYS A N 1
ATOM 789 C CA . LYS A 1 103 ? -4.780 1.532 4.934 1.00 92.25 103 LYS A CA 1
ATOM 790 C C . LYS A 1 103 ? -6.052 0.978 5.567 1.00 92.25 103 LYS A C 1
ATOM 792 O O . LYS A 1 103 ? -6.543 1.564 6.526 1.00 92.25 103 LYS A O 1
ATOM 797 N N . VAL A 1 104 ? -6.559 -0.159 5.084 1.00 94.75 104 VAL A N 1
ATOM 798 C CA . VAL A 1 104 ? -7.728 -0.822 5.680 1.00 94.75 104 VAL A CA 1
ATOM 799 C C . VAL A 1 104 ? -7.410 -1.253 7.112 1.00 94.75 104 VAL A C 1
ATOM 801 O O . VAL A 1 104 ? -8.208 -1.017 8.016 1.00 94.75 104 VAL A O 1
ATOM 804 N N . LEU A 1 105 ? -6.211 -1.798 7.342 1.00 95.25 105 LEU A N 1
ATOM 805 C CA . LEU A 1 105 ? -5.766 -2.183 8.682 1.00 95.25 105 LEU A CA 1
ATOM 806 C C . LEU A 1 105 ? -5.520 -0.966 9.572 1.00 95.25 105 LEU A C 1
ATOM 808 O O . LEU A 1 105 ? -5.966 -0.954 10.715 1.00 95.25 105 LEU A O 1
ATOM 812 N N . ALA A 1 106 ? -4.876 0.080 9.048 1.00 94.88 106 ALA A N 1
ATOM 813 C CA . ALA A 1 106 ? -4.685 1.328 9.787 1.00 94.88 106 ALA A CA 1
ATOM 814 C C . ALA A 1 106 ? -6.025 1.958 10.209 1.00 94.88 106 ALA A C 1
ATOM 816 O O . ALA A 1 106 ? -6.171 2.404 11.348 1.00 94.88 106 ALA A O 1
ATOM 817 N N . ALA A 1 107 ? -7.018 1.951 9.314 1.00 97.44 107 ALA A N 1
ATOM 818 C CA . ALA A 1 107 ? -8.362 2.431 9.604 1.00 97.44 107 ALA A CA 1
ATOM 819 C C . ALA A 1 107 ? -9.047 1.583 10.682 1.00 97.44 107 ALA A C 1
ATOM 821 O O . ALA A 1 107 ? -9.562 2.137 11.652 1.00 97.44 107 ALA A O 1
ATOM 822 N N . TYR A 1 108 ? -8.997 0.254 10.556 1.00 97.94 108 TYR A N 1
ATOM 823 C CA . TYR A 1 108 ? -9.537 -0.660 11.562 1.00 97.94 108 TYR A CA 1
ATOM 824 C C . TYR A 1 108 ? -8.908 -0.425 12.943 1.00 97.94 108 TYR A C 1
ATOM 826 O O . TYR A 1 108 ? -9.630 -0.240 13.919 1.00 97.94 108 TYR A O 1
ATOM 834 N N . ILE A 1 109 ? -7.577 -0.348 13.023 1.00 98.19 109 ILE A N 1
ATOM 835 C CA . ILE A 1 109 ? -6.849 -0.107 14.278 1.00 98.19 109 ILE A CA 1
ATOM 836 C C . ILE A 1 109 ? -7.244 1.242 14.889 1.00 98.19 109 ILE A C 1
ATOM 838 O O . ILE A 1 109 ? -7.520 1.310 16.084 1.00 98.19 109 ILE A O 1
ATOM 842 N N . CYS A 1 110 ? -7.328 2.309 14.088 1.00 98.00 110 CYS A N 1
ATOM 843 C CA . CYS A 1 110 ? -7.773 3.615 14.576 1.00 98.00 110 CYS A CA 1
ATOM 844 C C . CYS A 1 110 ? -9.185 3.550 15.179 1.00 98.00 110 CYS A C 1
ATOM 846 O O . CYS A 1 110 ? -9.407 4.073 16.270 1.00 98.00 110 CYS A O 1
ATOM 848 N N . LEU A 1 111 ? -10.122 2.870 14.511 1.00 98.38 111 LEU A N 1
ATOM 849 C CA . LEU A 1 111 ? -11.491 2.710 15.005 1.00 98.38 111 LEU A CA 1
ATOM 850 C C . LEU A 1 111 ? -11.567 1.816 16.253 1.00 98.38 111 LEU A C 1
ATOM 852 O O . LEU A 1 111 ? -12.387 2.075 17.132 1.00 98.38 111 LEU A O 1
ATOM 856 N N . MET A 1 112 ? -10.702 0.807 16.372 1.00 98.44 112 MET A N 1
ATOM 857 C CA . MET A 1 112 ? -10.587 -0.004 17.589 1.00 98.44 112 MET A CA 1
ATOM 858 C C . MET A 1 112 ? -10.085 0.826 18.771 1.00 98.44 112 MET A C 1
ATOM 860 O O . MET A 1 112 ? -10.699 0.806 19.835 1.00 98.44 112 MET A O 1
ATOM 864 N N . LEU A 1 113 ? -9.046 1.639 18.572 1.00 98.19 113 LEU A N 1
ATOM 865 C CA . LEU A 1 113 ? -8.573 2.575 19.595 1.00 98.19 113 LEU A CA 1
ATOM 866 C C . LEU A 1 113 ? -9.651 3.604 19.967 1.00 98.19 113 LEU A C 1
ATOM 868 O O . LEU A 1 113 ? -9.752 3.988 21.132 1.00 98.19 113 LEU A O 1
ATOM 872 N N . ALA A 1 114 ? -10.474 4.032 19.002 1.00 98.25 114 ALA A N 1
ATOM 873 C CA . ALA A 1 114 ? -11.586 4.944 19.261 1.00 98.25 114 ALA A CA 1
ATOM 874 C C . ALA A 1 114 ? -12.666 4.286 20.123 1.00 98.25 114 ALA A C 1
ATOM 876 O O . ALA A 1 114 ? -13.138 4.870 21.096 1.00 98.25 114 ALA A O 1
ATOM 877 N N . ARG A 1 115 ? -13.003 3.029 19.817 1.00 98.06 115 ARG A N 1
ATOM 878 C CA . ARG A 1 115 ? -13.915 2.211 20.624 1.00 98.06 115 ARG A CA 1
ATOM 879 C C . ARG A 1 115 ? -13.410 2.018 22.057 1.00 98.06 115 ARG A C 1
ATOM 881 O O . ARG A 1 115 ? -14.219 1.957 22.976 1.00 98.06 115 ARG A O 1
ATOM 888 N N . GLU A 1 116 ? -12.098 1.938 22.250 1.00 98.00 116 GLU A N 1
ATOM 889 C CA . GLU A 1 116 ? -11.451 1.855 23.567 1.00 98.00 116 GLU A CA 1
ATOM 890 C C . GLU A 1 116 ? -11.335 3.210 24.288 1.00 98.00 116 GLU A C 1
ATOM 892 O O . GLU A 1 116 ? -10.791 3.272 25.389 1.00 98.00 116 GLU A O 1
ATOM 897 N N . GLY A 1 117 ? -11.807 4.305 23.682 1.00 97.62 117 GLY A N 1
ATOM 898 C CA . GLY A 1 117 ? -11.715 5.652 24.250 1.00 97.62 117 GLY A CA 1
ATOM 899 C C . GLY A 1 117 ? -10.303 6.247 24.240 1.00 97.62 117 GLY A C 1
ATOM 900 O O . GLY A 1 117 ? -10.069 7.273 24.874 1.00 97.62 117 GLY A O 1
ATOM 901 N N . LYS A 1 118 ? -9.350 5.633 23.526 1.00 97.19 118 LYS A N 1
ATOM 902 C CA . LYS A 1 118 ? -7.957 6.110 23.437 1.00 97.19 118 LYS A CA 1
ATOM 903 C C . LYS A 1 118 ? -7.775 7.244 22.425 1.00 97.19 118 LYS A C 1
ATOM 905 O O . LYS A 1 118 ? -6.800 7.986 22.506 1.00 97.19 118 LYS A O 1
ATOM 910 N N . ILE A 1 119 ? -8.696 7.373 21.471 1.00 96.00 119 ILE A N 1
ATOM 911 C CA . ILE A 1 119 ? -8.739 8.458 20.487 1.00 96.00 119 ILE A CA 1
ATOM 912 C C . ILE A 1 119 ? -10.184 8.898 20.263 1.00 96.00 119 ILE A C 1
ATOM 914 O O . ILE A 1 119 ? -11.071 8.073 20.079 1.00 96.00 119 ILE A O 1
ATOM 918 N N . ASP A 1 120 ? -10.415 10.203 20.237 1.00 97.12 120 ASP A N 1
ATOM 919 C CA . ASP A 1 120 ? -11.625 10.789 19.678 1.00 97.12 120 ASP A CA 1
ATOM 920 C C . ASP A 1 120 ? -11.319 11.153 18.222 1.00 97.12 120 ASP A C 1
ATOM 922 O O . ASP A 1 120 ? -10.421 11.949 17.936 1.00 97.12 120 ASP A O 1
ATOM 926 N N . ILE A 1 121 ? -12.033 10.529 17.284 1.00 96.88 121 ILE A N 1
ATOM 927 C CA . ILE A 1 121 ? -11.775 10.720 15.854 1.00 96.88 121 ILE A CA 1
ATOM 928 C C . ILE A 1 121 ? -12.200 12.098 15.341 1.00 96.88 121 ILE A C 1
ATOM 930 O O . ILE A 1 121 ? -11.790 12.473 14.239 1.00 96.88 121 ILE A O 1
ATOM 934 N N . ASP A 1 122 ? -12.992 12.833 16.120 1.00 96.38 122 ASP A N 1
ATOM 935 C CA . ASP A 1 122 ? -13.420 14.203 15.840 1.00 96.38 122 ASP A CA 1
ATOM 936 C C . ASP A 1 122 ? -12.584 15.250 16.581 1.00 96.38 122 ASP A C 1
ATOM 938 O O . ASP A 1 122 ? -12.638 16.433 16.240 1.00 96.38 122 ASP A O 1
ATOM 942 N N . ALA A 1 123 ? -11.749 14.830 17.532 1.00 93.75 123 ALA A N 1
ATOM 943 C CA . ALA A 1 123 ? -10.800 15.723 18.171 1.00 93.75 123 ALA A CA 1
ATOM 944 C C . ALA A 1 123 ? -9.634 16.077 17.226 1.00 93.75 123 ALA A C 1
ATOM 946 O O . ALA A 1 123 ? -9.234 15.272 16.371 1.00 93.75 123 ALA A O 1
ATOM 947 N N . PRO A 1 124 ? -9.033 17.271 17.392 1.00 91.50 124 PRO A N 1
ATOM 948 C CA . PRO A 1 124 ? -7.814 17.634 16.688 1.00 91.50 124 PRO A CA 1
ATOM 949 C C . PRO A 1 124 ? -6.702 16.611 16.915 1.00 91.50 124 PRO A C 1
ATOM 951 O O . PRO A 1 124 ? -6.356 16.283 18.052 1.00 91.50 124 PRO A O 1
ATOM 954 N N . VAL A 1 125 ? -6.074 16.151 15.833 1.00 88.38 125 VAL A N 1
ATOM 955 C CA . VAL A 1 125 ? -4.986 15.165 15.917 1.00 88.38 125 VAL A CA 1
ATOM 956 C C . VAL A 1 125 ? -3.767 15.694 16.672 1.00 88.38 125 VAL A C 1
ATOM 958 O O . VAL A 1 125 ? -3.018 14.907 17.245 1.00 88.38 125 VAL A O 1
ATOM 961 N N . ALA A 1 126 ? -3.607 17.019 16.734 1.00 86.25 126 ALA A N 1
ATOM 962 C CA . ALA A 1 126 ? -2.601 17.708 17.540 1.00 86.25 126 ALA A CA 1
ATOM 963 C C . ALA A 1 126 ? -2.642 17.333 19.036 1.00 86.25 126 ALA A C 1
ATOM 965 O O . ALA A 1 126 ? -1.632 17.451 19.725 1.00 86.25 126 ALA A O 1
ATOM 966 N N . ASN A 1 127 ? -3.773 16.825 19.538 1.00 87.69 127 ASN A N 1
ATOM 967 C CA . ASN A 1 127 ? -3.890 16.345 20.917 1.00 87.69 127 ASN A CA 1
ATOM 968 C C . ASN A 1 127 ? -3.090 15.057 21.170 1.00 87.69 127 ASN A C 1
ATOM 970 O O . ASN A 1 127 ? -2.718 14.775 22.306 1.00 87.69 127 ASN A O 1
ATOM 974 N N . TYR A 1 128 ? -2.827 14.275 20.122 1.00 87.06 128 TYR A N 1
ATOM 975 C CA . TYR A 1 128 ? -2.201 12.956 20.227 1.00 87.06 128 TYR A CA 1
ATOM 976 C C . TYR A 1 128 ? -0.740 12.953 19.790 1.00 87.06 128 TYR A C 1
ATOM 978 O O . TYR A 1 128 ? -0.002 12.021 20.105 1.00 87.06 128 TYR A O 1
ATOM 986 N N . VAL A 1 129 ? -0.310 13.971 19.041 1.00 78.50 129 VAL A N 1
ATOM 987 C CA . VAL A 1 129 ? 1.036 14.058 18.470 1.00 78.50 129 VAL A CA 1
ATOM 988 C C . VAL A 1 129 ? 1.575 15.473 18.621 1.00 78.50 129 VAL A C 1
ATOM 990 O O . VAL A 1 129 ? 0.869 16.444 18.373 1.00 78.50 129 VAL A O 1
ATOM 993 N N . LYS A 1 130 ? 2.843 15.616 19.032 1.00 67.69 130 LYS A N 1
ATOM 994 C CA . LYS A 1 130 ? 3.463 16.943 19.193 1.00 67.69 130 LYS A CA 1
ATOM 995 C C . LYS A 1 130 ? 3.388 17.720 17.867 1.00 67.69 130 LYS A C 1
ATOM 997 O O . LYS A 1 130 ? 3.642 17.140 16.815 1.00 67.69 130 LYS A O 1
ATOM 1002 N N . ASN A 1 131 ? 3.118 19.030 17.945 1.00 58.88 131 ASN A N 1
ATOM 1003 C CA . ASN A 1 131 ? 2.881 19.998 16.849 1.00 58.88 131 ASN A CA 1
ATOM 1004 C C . ASN A 1 131 ? 3.966 20.114 15.745 1.00 58.88 131 ASN A C 1
ATOM 1006 O O . ASN A 1 131 ? 3.973 21.070 14.980 1.00 58.88 131 ASN A O 1
ATOM 1010 N N . THR A 1 132 ? 4.913 19.185 15.629 1.00 55.12 132 THR A N 1
ATOM 1011 C CA . THR A 1 132 ? 6.110 19.312 14.785 1.00 55.12 132 THR A CA 1
ATOM 1012 C C . THR A 1 132 ? 5.963 18.718 13.379 1.00 55.12 132 THR A C 1
ATOM 1014 O O . THR A 1 132 ? 6.925 18.722 12.602 1.00 55.12 132 THR A O 1
ATOM 1017 N N . TRP A 1 133 ? 4.799 18.161 13.022 1.00 64.06 133 TRP A N 1
ATOM 1018 C CA . TRP A 1 133 ? 4.655 17.384 11.780 1.00 64.06 133 TRP A CA 1
ATOM 1019 C C . TRP A 1 133 ? 3.959 18.127 10.637 1.00 64.06 133 TRP A C 1
ATOM 1021 O O . TRP A 1 133 ? 4.260 17.832 9.484 1.00 64.06 133 TRP A O 1
ATOM 1031 N N . ILE A 1 134 ? 3.122 19.125 10.924 1.00 62.91 134 ILE A N 1
ATOM 1032 C CA . ILE A 1 134 ? 2.488 20.001 9.925 1.00 62.91 134 ILE A CA 1
ATOM 1033 C C . ILE A 1 134 ? 3.178 21.366 10.008 1.00 62.91 134 ILE A C 1
ATOM 1035 O O . ILE A 1 134 ? 3.348 21.898 11.098 1.00 62.91 134 ILE A O 1
ATOM 1039 N N . TYR A 1 135 ? 3.656 21.889 8.873 1.00 55.94 135 TYR A N 1
ATOM 1040 C CA . TYR A 1 135 ? 4.479 23.111 8.856 1.00 55.94 135 TYR A CA 1
ATOM 1041 C C . TYR A 1 135 ? 3.659 24.402 8.837 1.00 55.94 135 TYR A C 1
ATOM 1043 O O . TYR A 1 135 ? 4.218 25.467 9.092 1.00 55.94 135 TYR A O 1
ATOM 1051 N N . ASP A 1 136 ? 2.358 24.330 8.548 1.00 59.47 136 ASP A N 1
ATOM 1052 C CA . ASP A 1 136 ? 1.479 25.445 8.869 1.00 59.47 136 ASP A CA 1
ATOM 1053 C C . ASP A 1 136 ? 1.125 25.345 10.363 1.00 59.47 136 ASP A C 1
ATOM 1055 O O . ASP A 1 136 ? 0.655 24.327 10.859 1.00 59.47 136 ASP A O 1
ATOM 1059 N N . GLY A 1 137 ? 1.447 26.368 11.148 1.00 55.34 137 GLY A N 1
ATOM 1060 C CA . GLY A 1 137 ? 1.137 26.376 12.582 1.00 55.34 137 GLY A CA 1
ATOM 1061 C C . GLY A 1 137 ? -0.360 26.536 12.883 1.00 55.34 137 GLY A C 1
ATOM 1062 O O . GLY A 1 137 ? -0.720 26.705 14.043 1.00 55.34 137 GLY A O 1
ATOM 1063 N N . THR A 1 138 ? -1.230 26.549 11.862 1.00 60.00 138 THR A N 1
ATOM 1064 C CA . THR A 1 138 ? -2.631 26.998 11.955 1.00 60.00 138 THR A CA 1
ATOM 1065 C C . THR A 1 138 ? -3.667 25.924 11.617 1.00 60.00 138 THR A C 1
ATOM 1067 O O . THR A 1 138 ? -4.785 25.997 12.125 1.00 60.00 138 THR A O 1
ATOM 1070 N N . SER A 1 139 ? -3.338 24.923 10.798 1.00 65.44 139 SER A N 1
ATOM 1071 C CA . SER A 1 139 ? -4.274 23.877 10.355 1.00 65.44 139 SER A CA 1
ATOM 1072 C C . SER A 1 139 ? -4.097 22.558 11.111 1.00 65.44 139 SER A C 1
ATOM 1074 O O . SER A 1 139 ? -5.000 21.722 11.077 1.00 65.44 139 SER A O 1
ATOM 1076 N N . SER A 1 140 ? -2.991 22.361 11.843 1.00 65.50 140 SER A N 1
ATOM 1077 C CA . SER A 1 140 ? -2.786 21.164 12.682 1.00 65.50 140 SER A CA 1
ATOM 1078 C C . SER A 1 140 ? -3.897 20.974 13.719 1.00 65.50 140 SER A C 1
ATOM 1080 O O . SER A 1 140 ? -4.327 19.850 13.965 1.00 65.50 140 SER A O 1
ATOM 1082 N N . ASN A 1 141 ? -4.416 22.079 14.260 1.00 76.94 141 ASN A N 1
ATOM 1083 C CA . ASN A 1 141 ? -5.510 22.087 15.232 1.00 76.94 141 ASN A CA 1
ATOM 1084 C C . ASN A 1 141 ? -6.898 21.893 14.598 1.00 76.94 141 ASN A C 1
ATOM 1086 O O . ASN A 1 141 ? -7.886 21.809 15.319 1.00 76.94 141 ASN A O 1
ATOM 1090 N N . LYS A 1 142 ? -6.988 21.846 13.264 1.00 85.38 142 LYS A N 1
ATOM 1091 C CA . LYS A 1 142 ? -8.244 21.640 12.528 1.00 85.38 142 LYS A CA 1
ATOM 1092 C C . LYS A 1 142 ? -8.378 20.231 11.959 1.00 85.38 142 LYS A C 1
ATOM 1094 O O . LYS A 1 142 ? -9.485 19.820 11.624 1.00 85.38 142 LYS A O 1
ATOM 1099 N N . ILE A 1 143 ? -7.259 19.517 11.811 1.00 90.81 143 ILE A N 1
ATOM 1100 C CA . ILE A 1 143 ? -7.251 18.171 11.246 1.00 90.81 143 ILE A CA 1
ATOM 1101 C C . ILE A 1 143 ? -7.696 17.165 12.302 1.00 90.81 143 ILE A C 1
ATOM 1103 O O . ILE A 1 143 ? -7.135 17.128 13.394 1.00 90.81 143 ILE A O 1
ATOM 1107 N N . THR A 1 144 ? -8.656 16.313 11.955 1.00 94.44 144 THR A N 1
ATOM 1108 C CA . THR A 1 144 ? -9.149 15.227 12.817 1.00 94.44 144 THR A CA 1
ATOM 1109 C C . THR A 1 144 ? -8.807 13.856 12.231 1.00 94.44 144 THR A C 1
ATOM 1111 O O . THR A 1 144 ? -8.532 13.729 11.030 1.00 94.44 144 THR A O 1
ATOM 1114 N N . ALA A 1 145 ? -8.836 12.796 13.046 1.00 95.06 145 ALA A N 1
ATOM 1115 C CA . ALA A 1 145 ? -8.597 11.446 12.530 1.00 95.06 145 ALA A CA 1
ATOM 1116 C C . ALA A 1 145 ? -9.679 11.035 11.516 1.00 95.06 145 ALA A C 1
ATOM 1118 O O . ALA A 1 145 ? -9.358 10.400 10.511 1.00 95.06 145 ALA A O 1
ATOM 1119 N N . ARG A 1 146 ? -10.933 11.483 11.690 1.00 97.62 146 ARG A N 1
ATOM 1120 C CA . ARG A 1 146 ? -12.011 11.309 10.701 1.00 97.62 146 ARG A CA 1
ATOM 1121 C C . ARG A 1 146 ? -11.625 11.875 9.338 1.00 97.62 146 ARG A C 1
ATOM 1123 O O . ARG A 1 146 ? -11.893 11.247 8.312 1.00 97.62 146 ARG A O 1
ATOM 1130 N N . GLN A 1 147 ? -10.991 13.041 9.300 1.00 96.56 147 GLN A N 1
ATOM 1131 C CA . GLN A 1 147 ? -10.573 13.660 8.042 1.00 96.56 147 GLN A CA 1
ATOM 1132 C C . GLN A 1 147 ? -9.387 12.934 7.396 1.00 96.56 147 GLN A C 1
ATOM 1134 O O . GLN A 1 147 ? -9.327 12.836 6.169 1.00 96.56 147 GLN A O 1
ATOM 1139 N N . LEU A 1 148 ? -8.468 12.382 8.197 1.00 94.12 148 LEU A N 1
ATOM 1140 C CA . LEU A 1 148 ? -7.402 11.507 7.693 1.00 94.12 148 LEU A CA 1
ATOM 1141 C C . LEU A 1 148 ? -7.985 10.225 7.076 1.00 94.12 148 LEU A C 1
ATOM 1143 O O . LEU A 1 148 ? -7.656 9.894 5.937 1.00 94.12 148 LEU A O 1
ATOM 1147 N N . LEU A 1 149 ? -8.900 9.561 7.792 1.00 96.81 149 LEU A N 1
ATOM 1148 C CA . LEU A 1 149 ? -9.580 8.332 7.363 1.00 96.81 149 LEU A CA 1
ATOM 1149 C C . LEU A 1 149 ? -10.420 8.529 6.093 1.00 96.81 149 LEU A C 1
ATOM 1151 O O . LEU A 1 149 ? -10.476 7.645 5.244 1.00 96.81 149 LEU A O 1
ATOM 1155 N N . SER A 1 150 ? -11.066 9.689 5.952 1.00 97.19 150 SER A N 1
ATOM 1156 C CA . SER A 1 150 ? -11.950 10.010 4.820 1.00 97.19 150 SER A CA 1
ATOM 1157 C C . SER A 1 150 ? -11.253 10.732 3.665 1.00 97.19 150 SER A C 1
ATOM 1159 O O . SER A 1 150 ? -11.920 11.118 2.707 1.00 97.19 150 SER A O 1
ATOM 1161 N N . HIS A 1 151 ? -9.929 10.922 3.727 1.00 95.94 151 HIS A N 1
ATOM 1162 C CA . HIS A 1 151 ? -9.164 11.662 2.717 1.00 95.94 151 HIS A CA 1
ATOM 1163 C C . HIS A 1 151 ? -9.669 13.101 2.486 1.00 95.94 151 HIS A C 1
ATOM 1165 O O . HIS A 1 151 ? -9.685 13.605 1.362 1.00 95.94 151 HIS A O 1
ATOM 1171 N N . THR A 1 152 ? -10.078 13.778 3.559 1.00 96.12 152 THR A N 1
ATOM 1172 C CA . THR A 1 152 ? -10.573 15.165 3.530 1.00 96.12 152 THR A CA 1
ATOM 1173 C C . THR A 1 152 ? -9.676 16.139 4.296 1.00 96.12 152 THR A C 1
ATOM 1175 O O . THR A 1 152 ? -10.019 17.302 4.465 1.00 96.12 152 THR A O 1
ATOM 1178 N N . SER A 1 153 ? -8.491 15.708 4.732 1.00 91.56 153 SER A N 1
ATOM 1179 C CA . SER A 1 153 ? -7.572 16.505 5.562 1.00 91.56 153 SER A CA 1
ATOM 1180 C C . SER A 1 153 ? -6.824 17.632 4.840 1.00 91.56 153 SER A C 1
ATOM 1182 O O . SER A 1 153 ? -6.105 18.388 5.486 1.00 91.56 153 SER A O 1
ATOM 1184 N N . GLY A 1 154 ? -6.914 17.727 3.511 1.00 90.06 154 GLY A N 1
ATOM 1185 C CA . GLY A 1 154 ? -6.119 18.684 2.733 1.00 90.06 154 GLY A CA 1
ATOM 1186 C C . GLY A 1 154 ? -4.697 18.222 2.403 1.00 90.06 154 GLY A C 1
ATOM 1187 O O . GLY A 1 154 ? -3.999 18.911 1.659 1.00 90.06 154 GLY A O 1
ATOM 1188 N N . LEU A 1 155 ? -4.258 17.064 2.906 1.00 87.31 155 LEU A N 1
ATOM 1189 C CA . LEU A 1 155 ? -2.907 16.533 2.689 1.00 87.31 155 LEU A CA 1
ATOM 1190 C C . LEU A 1 155 ? -2.747 15.900 1.294 1.00 87.31 155 LEU A C 1
ATOM 1192 O O . LEU A 1 155 ? -3.716 15.511 0.638 1.00 87.31 155 LEU A O 1
ATOM 1196 N N . SER A 1 156 ? -1.511 15.810 0.800 1.00 85.25 156 SER A N 1
ATOM 1197 C CA . SER A 1 156 ? -1.224 15.275 -0.537 1.00 85.25 156 SER A CA 1
ATOM 1198 C C . SER A 1 156 ? -1.105 13.747 -0.567 1.00 85.25 156 SER A C 1
ATOM 1200 O O . SER A 1 156 ? -1.044 13.075 0.464 1.00 85.25 156 SER A O 1
ATOM 1202 N N . ASN A 1 157 ? -1.101 13.177 -1.775 1.00 80.81 157 ASN A N 1
ATOM 1203 C CA . ASN A 1 157 ? -0.826 11.755 -1.989 1.00 80.81 157 ASN A CA 1
ATOM 1204 C C . ASN A 1 157 ? 0.662 11.448 -2.197 1.00 80.81 157 ASN A C 1
ATOM 1206 O O . ASN A 1 157 ? 1.034 10.290 -2.350 1.00 80.81 157 ASN A O 1
ATOM 1210 N N . SER A 1 158 ? 1.504 12.475 -2.282 1.00 65.75 158 SER A N 1
ATOM 1211 C CA . SER A 1 158 ? 2.866 12.351 -2.789 1.00 65.75 158 SER A CA 1
ATOM 1212 C C . SER A 1 158 ? 3.785 11.702 -1.752 1.00 65.75 158 SER A C 1
ATOM 1214 O O . SER A 1 158 ? 4.560 12.389 -1.099 1.00 65.75 158 SER A O 1
ATOM 1216 N N . ILE A 1 159 ? 3.716 10.376 -1.608 1.00 51.53 159 ILE A N 1
ATOM 1217 C CA . ILE A 1 159 ? 4.624 9.589 -0.754 1.00 51.53 159 ILE A CA 1
ATOM 1218 C C . ILE A 1 159 ? 6.080 9.716 -1.242 1.00 51.53 159 ILE A C 1
ATOM 1220 O O . ILE A 1 159 ? 6.986 9.784 -0.420 1.00 51.53 159 ILE A O 1
ATOM 1224 N N . GLU A 1 160 ? 6.319 9.900 -2.549 1.00 45.00 160 GLU A N 1
ATOM 1225 C CA . GLU A 1 160 ? 7.651 10.209 -3.123 1.00 45.00 160 GLU A CA 1
ATOM 1226 C C . GLU A 1 160 ? 8.220 11.570 -2.657 1.00 45.00 160 GLU A C 1
ATOM 1228 O O . GLU A 1 160 ? 9.401 11.908 -2.814 1.00 45.00 160 GLU A O 1
ATOM 1233 N N . ILE A 1 161 ? 7.380 12.374 -2.009 1.00 45.47 161 ILE A N 1
ATOM 1234 C CA . ILE A 1 161 ? 7.755 13.599 -1.325 1.00 45.47 161 ILE A CA 1
ATOM 1235 C C . ILE A 1 161 ? 7.328 13.435 0.134 1.00 45.47 161 ILE A C 1
ATOM 1237 O O . ILE A 1 161 ? 6.419 14.107 0.608 1.00 45.47 161 ILE A O 1
ATOM 1241 N N . ILE A 1 162 ? 8.065 12.594 0.870 1.00 46.81 162 ILE A N 1
ATOM 1242 C CA . ILE A 1 162 ? 8.037 12.413 2.345 1.00 46.81 162 ILE A CA 1
ATOM 1243 C C . ILE A 1 162 ? 8.097 13.762 3.127 1.00 46.81 162 ILE A C 1
ATOM 1245 O O . ILE A 1 162 ? 7.992 13.819 4.349 1.00 46.81 162 ILE A O 1
ATOM 1249 N N . THR A 1 163 ? 8.230 14.892 2.430 1.00 54.31 163 THR A N 1
ATOM 1250 C CA . THR A 1 163 ? 8.382 16.250 2.943 1.00 54.31 163 THR A CA 1
ATOM 1251 C C . THR A 1 163 ? 7.213 17.196 2.640 1.00 54.31 163 THR A C 1
ATOM 1253 O O . THR A 1 163 ? 7.285 18.348 3.072 1.00 54.31 163 THR A O 1
ATOM 1256 N N . ASP A 1 164 ? 6.161 16.792 1.911 1.00 66.06 164 ASP A N 1
ATOM 1257 C CA . ASP A 1 164 ? 5.019 17.691 1.667 1.00 66.06 164 ASP A CA 1
ATOM 1258 C C . ASP A 1 164 ? 4.101 17.766 2.893 1.00 66.06 164 ASP A C 1
ATOM 1260 O O . ASP A 1 164 ? 3.120 17.041 3.038 1.00 66.06 164 ASP A O 1
ATOM 1264 N N . LYS A 1 165 ? 4.469 18.670 3.799 1.00 70.69 165 LYS A N 1
ATOM 1265 C CA . LYS A 1 165 ? 3.769 18.947 5.056 1.00 70.69 165 LYS A CA 1
ATOM 1266 C C . LYS A 1 165 ? 2.721 20.059 4.918 1.00 70.69 165 LYS A C 1
ATOM 1268 O O . LYS A 1 165 ? 2.338 20.650 5.930 1.00 70.69 165 LYS A O 1
ATOM 1273 N N . LYS A 1 166 ? 2.319 20.397 3.685 1.00 79.38 166 LYS A N 1
ATOM 1274 C CA . LYS A 1 166 ? 1.366 21.474 3.395 1.00 79.38 166 LYS A CA 1
ATOM 1275 C C . LYS A 1 166 ? -0.066 20.958 3.360 1.00 79.38 166 LYS A C 1
ATOM 1277 O O . LYS A 1 166 ? -0.348 19.867 2.866 1.00 79.38 166 LYS A O 1
ATOM 1282 N N . VAL A 1 167 ? -0.971 21.806 3.824 1.00 86.38 167 VAL A N 1
ATOM 1283 C CA . VAL A 1 167 ? -2.412 21.634 3.668 1.00 86.38 167 VAL A CA 1
ATOM 1284 C C . VAL A 1 167 ? -2.823 22.389 2.406 1.00 86.38 167 VAL A C 1
ATOM 1286 O O . VAL A 1 167 ? -2.580 23.585 2.268 1.00 86.38 167 VAL A O 1
ATOM 1289 N N . HIS A 1 168 ? -3.387 21.671 1.437 1.00 87.31 168 HIS A N 1
ATOM 1290 C CA . HIS A 1 168 ? -3.697 22.199 0.101 1.00 87.31 168 HIS A CA 1
ATOM 1291 C C . HIS A 1 168 ? -5.110 22.789 -0.004 1.00 87.31 168 HIS A C 1
ATOM 1293 O O . HIS A 1 168 ? -5.435 23.432 -1.001 1.00 87.31 168 HIS A O 1
ATOM 1299 N N . PHE A 1 169 ? -5.965 22.537 0.986 1.00 89.69 169 PHE A N 1
ATOM 1300 C CA . PHE A 1 169 ? -7.313 23.092 1.109 1.00 89.69 169 PHE A CA 1
ATOM 1301 C C . PHE A 1 169 ? -7.815 22.942 2.549 1.00 89.69 169 PHE A C 1
ATOM 1303 O O . PHE A 1 169 ? -7.304 22.106 3.290 1.00 89.69 169 PHE A O 1
ATOM 1310 N N . GLU A 1 170 ? -8.832 23.722 2.923 1.00 91.06 170 GLU A N 1
ATOM 1311 C CA . GLU A 1 170 ? -9.411 23.691 4.271 1.00 91.06 170 GLU A CA 1
ATOM 1312 C C . GLU A 1 170 ? -9.903 22.273 4.637 1.00 91.06 170 GLU A C 1
ATOM 1314 O O . GLU A 1 170 ? -10.726 21.713 3.898 1.00 91.06 170 GLU A O 1
ATOM 1319 N N . PRO A 1 171 ? -9.433 21.678 5.752 1.00 92.62 171 PRO A N 1
ATOM 1320 C CA . PRO A 1 171 ? -9.815 20.325 6.144 1.00 92.62 171 PRO A CA 1
ATOM 1321 C C . PRO A 1 171 ? -11.336 20.132 6.234 1.00 92.62 171 PRO A C 1
ATOM 1323 O O . PRO A 1 171 ? -12.068 20.998 6.704 1.00 92.62 171 PRO A O 1
ATOM 1326 N N . GLY A 1 172 ? -11.824 18.994 5.745 1.00 93.44 172 GLY A N 1
ATOM 1327 C CA . GLY A 1 172 ? -13.245 18.645 5.692 1.00 93.44 172 GLY A CA 1
ATOM 1328 C C . GLY A 1 172 ? -14.015 19.209 4.491 1.00 93.44 172 GLY A C 1
ATOM 1329 O O . GLY A 1 172 ? -15.121 18.748 4.227 1.00 93.44 172 GLY A O 1
ATOM 1330 N N . THR A 1 173 ? -13.456 20.153 3.723 1.00 95.31 173 THR A N 1
ATOM 1331 C CA . THR A 1 173 ? -14.208 20.820 2.636 1.00 95.31 173 THR A CA 1
ATOM 1332 C C . THR A 1 173 ? -14.157 20.106 1.284 1.00 95.31 173 THR A C 1
ATOM 1334 O O . THR A 1 173 ? -15.021 20.335 0.437 1.00 95.31 173 THR A O 1
ATOM 1337 N N . LYS A 1 174 ? -13.145 19.264 1.040 1.00 95.75 174 LYS A N 1
ATOM 1338 C CA . LYS A 1 174 ? -12.937 18.560 -0.238 1.00 95.75 174 LYS A CA 1
ATOM 1339 C C . LYS A 1 174 ? -12.359 17.167 -0.013 1.00 95.75 174 LYS A C 1
ATOM 1341 O O . LYS A 1 174 ? -11.698 16.923 0.990 1.00 95.75 174 LYS A O 1
ATOM 1346 N N . TYR A 1 175 ? -12.558 16.280 -0.985 1.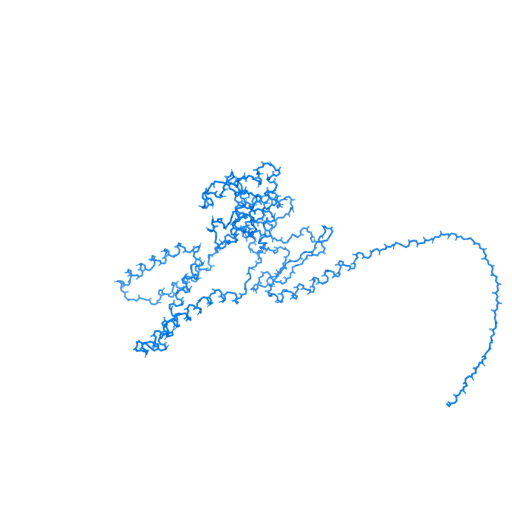00 96.12 175 TYR A N 1
ATOM 1347 C CA . TYR A 1 175 ? -11.904 14.974 -1.042 1.00 96.12 175 TYR A CA 1
ATOM 1348 C C . TYR A 1 175 ? -10.617 15.043 -1.874 1.00 96.12 175 TYR A C 1
ATOM 1350 O O . TYR A 1 175 ? -10.619 15.561 -2.995 1.00 96.12 175 TYR A O 1
ATOM 1358 N N . LYS A 1 176 ? -9.528 14.477 -1.349 1.00 92.56 176 LYS A N 1
ATOM 1359 C CA . LYS A 1 176 ? -8.281 14.213 -2.077 1.00 92.56 176 LYS A CA 1
ATOM 1360 C C . LYS A 1 176 ? -7.587 13.008 -1.456 1.00 92.56 176 LYS A C 1
ATOM 1362 O O . LYS A 1 176 ? -7.105 13.095 -0.328 1.00 92.56 176 LYS A O 1
ATOM 1367 N N . TYR A 1 177 ? -7.499 11.907 -2.207 1.00 92.06 177 TYR A N 1
ATOM 1368 C CA . TYR A 1 177 ? -6.771 10.712 -1.776 1.00 92.06 177 TYR A CA 1
ATOM 1369 C C . TYR A 1 177 ? -5.369 11.089 -1.278 1.00 92.06 177 TYR A C 1
ATOM 1371 O O . TYR A 1 177 ? -4.654 11.851 -1.931 1.00 92.06 177 TYR A O 1
ATOM 1379 N N . SER A 1 178 ? -4.998 10.592 -0.100 1.00 88.50 178 SER A N 1
ATOM 1380 C CA . SER A 1 178 ? -3.801 11.038 0.611 1.00 88.50 178 SER A CA 1
ATOM 1381 C C . SER A 1 178 ? -3.108 9.882 1.323 1.00 88.50 178 SER A C 1
ATOM 1383 O O . SER A 1 178 ? -3.530 9.443 2.394 1.00 88.50 178 SER A O 1
ATOM 1385 N N . GLY A 1 179 ? -2.004 9.418 0.739 1.00 85.12 179 GLY A N 1
ATOM 1386 C CA . GLY A 1 179 ? -1.036 8.561 1.415 1.00 85.12 179 GLY A CA 1
ATOM 1387 C C . GLY A 1 179 ? -0.401 9.229 2.638 1.00 85.12 179 GLY A C 1
ATOM 1388 O O . GLY A 1 179 ? -0.287 8.587 3.679 1.00 85.12 179 GLY A O 1
ATOM 1389 N N . VAL A 1 180 ? -0.082 10.529 2.553 1.00 84.19 180 VAL A N 1
ATOM 1390 C CA . VAL A 1 180 ? 0.502 11.301 3.668 1.00 84.19 180 VAL A CA 1
ATOM 1391 C C . VAL A 1 180 ? -0.433 11.321 4.880 1.00 84.19 180 VAL A C 1
ATOM 1393 O O . VAL A 1 180 ? 0.022 11.149 6.009 1.00 84.19 180 VAL A O 1
ATOM 1396 N N . GLY A 1 181 ? -1.744 11.458 4.660 1.00 88.00 181 GLY A N 1
ATOM 1397 C CA . GLY A 1 181 ? -2.734 11.420 5.734 1.00 88.00 181 GLY A CA 1
ATOM 1398 C C . GLY A 1 181 ? -2.730 10.098 6.504 1.00 88.00 181 GLY A C 1
ATOM 1399 O O . GLY A 1 181 ? -2.794 10.105 7.731 1.00 88.00 181 GLY A O 1
ATOM 1400 N N . PHE A 1 182 ? -2.558 8.970 5.812 1.00 90.06 182 PHE A N 1
ATOM 1401 C CA . PHE A 1 182 ? -2.426 7.665 6.465 1.00 90.06 182 PHE A CA 1
ATOM 1402 C C . PHE A 1 182 ? -1.081 7.486 7.171 1.00 90.06 182 PHE A C 1
ATOM 1404 O O . PHE A 1 182 ? -1.039 6.878 8.233 1.00 90.06 182 PHE A O 1
ATOM 1411 N N . THR A 1 183 ? 0.002 8.083 6.665 1.00 85.25 183 THR A N 1
ATOM 1412 C CA . THR A 1 183 ? 1.279 8.123 7.397 1.00 85.25 183 THR A CA 1
ATOM 1413 C C . THR A 1 183 ? 1.138 8.892 8.712 1.00 85.25 183 THR A C 1
ATOM 1415 O O . THR A 1 183 ? 1.717 8.507 9.724 1.00 85.25 183 THR A O 1
ATOM 1418 N N . TYR A 1 184 ? 0.347 9.967 8.736 1.00 85.06 184 TYR A N 1
ATOM 1419 C CA . TYR A 1 184 ? 0.060 10.682 9.984 1.00 85.06 184 TYR A CA 1
ATOM 1420 C C . TYR A 1 184 ? -0.824 9.860 10.912 1.00 85.06 184 TYR A C 1
ATOM 1422 O O . TYR A 1 184 ? -0.543 9.806 12.106 1.00 85.06 184 TYR A O 1
ATOM 1430 N N . LEU A 1 185 ? -1.830 9.171 10.370 1.00 90.44 185 LEU A N 1
ATOM 1431 C CA . LEU A 1 185 ? -2.665 8.251 11.137 1.00 90.44 185 LEU A CA 1
ATOM 1432 C C . LEU A 1 185 ? -1.827 7.159 11.816 1.00 90.44 185 LEU A C 1
ATOM 1434 O O . LEU A 1 185 ? -1.992 6.926 13.011 1.00 90.44 185 LEU A O 1
ATOM 1438 N N . GLN A 1 186 ? -0.881 6.555 11.090 1.00 90.44 186 GLN A N 1
ATOM 1439 C CA . GLN A 1 186 ? 0.071 5.596 11.648 1.00 90.44 186 GLN A CA 1
ATOM 1440 C C . GLN A 1 186 ? 0.837 6.201 12.831 1.00 90.44 186 GLN A C 1
ATOM 1442 O O . GLN A 1 186 ? 0.862 5.622 13.914 1.00 90.44 186 GLN A O 1
ATOM 1447 N N . LYS A 1 187 ? 1.427 7.386 12.657 1.00 86.75 187 LYS A N 1
ATOM 1448 C CA . LYS A 1 187 ? 2.195 8.020 13.734 1.00 86.75 187 LYS A CA 1
ATOM 1449 C C . LYS A 1 187 ? 1.343 8.403 14.947 1.00 86.75 187 LYS A C 1
ATOM 1451 O O . LYS A 1 187 ? 1.840 8.384 16.069 1.00 86.75 187 LYS A O 1
ATOM 1456 N N . ILE A 1 188 ? 0.076 8.765 14.738 1.00 89.94 188 ILE A N 1
ATOM 1457 C CA . ILE A 1 188 ? -0.884 9.001 15.825 1.00 89.94 188 ILE A CA 1
ATOM 1458 C C . ILE A 1 188 ? -1.106 7.706 16.609 1.00 89.94 188 ILE A C 1
ATOM 1460 O O . ILE A 1 188 ? -1.012 7.718 17.832 1.00 89.94 188 ILE A O 1
ATOM 1464 N N . ILE A 1 189 ? -1.324 6.586 15.916 1.00 93.88 189 ILE A N 1
ATOM 1465 C CA . ILE A 1 189 ? -1.471 5.262 16.535 1.00 93.88 189 ILE A CA 1
ATOM 1466 C C . ILE A 1 189 ? -0.223 4.901 17.356 1.00 93.88 189 ILE A C 1
ATOM 1468 O O . ILE A 1 189 ? -0.343 4.491 18.511 1.00 93.88 189 ILE A O 1
ATOM 1472 N N . GLU A 1 190 ? 0.973 5.099 16.802 1.00 92.25 190 GLU A N 1
ATOM 1473 C CA . GLU A 1 190 ? 2.243 4.845 17.501 1.00 92.25 190 GLU A CA 1
ATOM 1474 C C . GLU A 1 190 ? 2.401 5.738 18.742 1.00 92.25 190 GLU A C 1
ATOM 1476 O O . GLU A 1 190 ? 2.784 5.260 19.807 1.00 92.25 190 GLU A O 1
ATOM 1481 N N . SER A 1 191 ? 2.041 7.021 18.636 1.00 91.00 191 SER A N 1
ATOM 1482 C CA . SER A 1 191 ? 2.103 7.980 19.746 1.00 91.00 191 SER A CA 1
ATOM 1483 C C . SER A 1 191 ? 1.145 7.622 20.888 1.00 91.00 191 SER A C 1
ATOM 1485 O O . SER A 1 191 ? 1.532 7.657 22.053 1.00 91.00 191 SER A O 1
ATOM 1487 N N . ILE A 1 192 ? -0.089 7.226 20.562 1.00 94.06 192 ILE A N 1
ATOM 1488 C CA . ILE A 1 192 ? -1.115 6.842 21.546 1.00 94.06 192 ILE A CA 1
ATOM 1489 C C . ILE A 1 192 ? -0.748 5.538 22.258 1.00 94.06 192 ILE A C 1
ATOM 1491 O O . ILE A 1 192 ? -0.995 5.386 23.453 1.00 94.06 192 ILE A O 1
ATOM 1495 N N . THR A 1 193 ? -0.192 4.574 21.524 1.00 95.19 193 THR A N 1
ATOM 1496 C CA . THR A 1 193 ? 0.073 3.224 22.046 1.00 95.19 193 THR A CA 1
ATOM 1497 C C . THR A 1 193 ? 1.468 3.060 22.643 1.00 95.19 193 THR A C 1
ATOM 1499 O O . THR A 1 193 ? 1.685 2.124 23.411 1.00 95.19 193 THR A O 1
ATOM 1502 N N . GLY A 1 194 ? 2.421 3.924 22.279 1.00 94.56 194 GLY A N 1
ATOM 1503 C CA . GLY A 1 194 ? 3.838 3.781 22.623 1.00 94.56 194 GLY A CA 1
ATOM 1504 C C . GLY A 1 194 ? 4.537 2.604 21.928 1.00 94.56 194 GLY A C 1
ATOM 1505 O O . GLY A 1 194 ? 5.637 2.230 22.329 1.00 94.56 194 GLY A O 1
ATOM 1506 N N . LYS A 1 195 ? 3.906 1.997 20.915 1.00 94.19 195 LYS A N 1
ATOM 1507 C CA . LYS A 1 195 ? 4.385 0.806 20.194 1.00 94.19 195 LYS A CA 1
ATOM 1508 C C . LYS A 1 195 ? 4.633 1.136 18.725 1.00 94.19 195 LYS A C 1
ATOM 1510 O O . LYS A 1 195 ? 4.051 2.079 18.195 1.00 94.19 195 LYS A O 1
ATOM 1515 N N . SER A 1 196 ? 5.467 0.341 18.050 1.00 92.19 196 SER A N 1
ATOM 1516 C CA . SER A 1 196 ? 5.591 0.440 16.592 1.00 92.19 196 SER A CA 1
ATOM 1517 C C . SER A 1 196 ? 4.268 0.055 15.925 1.00 92.19 196 SER A C 1
ATOM 1519 O O . SER A 1 196 ? 3.545 -0.807 16.433 1.00 92.19 196 SER A O 1
ATOM 1521 N N . PHE A 1 197 ? 3.947 0.636 14.767 1.00 91.75 197 PHE A N 1
ATOM 1522 C CA . PHE A 1 197 ? 2.701 0.294 14.077 1.00 91.75 197 PHE A CA 1
ATOM 1523 C C . PHE A 1 197 ? 2.609 -1.189 13.711 1.00 91.75 197 PHE A C 1
ATOM 1525 O O . PHE A 1 197 ? 1.530 -1.771 13.768 1.00 91.75 197 PHE A O 1
ATOM 1532 N N . ASN A 1 198 ? 3.742 -1.823 13.397 1.00 93.56 198 ASN A N 1
ATOM 1533 C CA . ASN A 1 198 ? 3.801 -3.260 13.161 1.00 93.56 198 ASN A CA 1
ATOM 1534 C C . ASN A 1 198 ? 3.377 -4.066 14.398 1.00 93.56 198 ASN A C 1
ATOM 1536 O O . ASN A 1 198 ? 2.639 -5.039 14.266 1.00 93.56 198 ASN A O 1
ATOM 1540 N N . ASP A 1 199 ? 3.803 -3.660 15.595 1.00 95.06 199 ASP A N 1
ATOM 1541 C CA . ASP A 1 199 ? 3.429 -4.351 16.833 1.00 95.06 199 ASP A CA 1
ATOM 1542 C C . ASP A 1 199 ? 1.958 -4.115 17.184 1.00 95.06 199 ASP A C 1
ATOM 1544 O O . ASP A 1 199 ? 1.267 -5.051 17.585 1.00 95.06 199 ASP A O 1
ATOM 1548 N N . VAL A 1 200 ? 1.442 -2.905 16.943 1.00 96.44 200 VAL A N 1
ATOM 1549 C CA . VAL A 1 200 ? 0.003 -2.630 17.073 1.00 96.44 200 VAL A CA 1
ATOM 1550 C C . VAL A 1 200 ? -0.797 -3.473 16.074 1.00 96.44 200 VAL A C 1
ATOM 1552 O O . VAL A 1 200 ? -1.784 -4.100 16.447 1.00 96.44 200 VAL A O 1
ATOM 1555 N N . ALA A 1 201 ? -0.366 -3.569 14.816 1.00 95.88 201 ALA A N 1
ATOM 1556 C CA . ALA A 1 201 ? -1.025 -4.417 13.826 1.00 95.88 201 ALA A CA 1
ATOM 1557 C C . ALA A 1 201 ? -0.977 -5.903 14.216 1.00 95.88 201 ALA A C 1
ATOM 1559 O O . ALA A 1 201 ? -1.976 -6.608 14.066 1.00 95.88 201 ALA A O 1
ATOM 1560 N N . LYS A 1 202 ? 0.136 -6.379 14.788 1.00 95.56 202 LYS A N 1
ATOM 1561 C CA . LYS A 1 202 ? 0.233 -7.740 15.333 1.00 95.56 202 LYS A CA 1
ATOM 1562 C C . LYS A 1 202 ? -0.757 -7.997 16.460 1.00 95.56 202 LYS A C 1
ATOM 1564 O O . LYS A 1 202 ? -1.353 -9.072 16.490 1.00 95.56 202 LYS A O 1
ATOM 1569 N N . GLU A 1 203 ? -0.922 -7.042 17.364 1.00 97.06 203 GLU A N 1
ATOM 1570 C CA . GLU A 1 203 ? -1.804 -7.152 18.528 1.00 97.06 203 GLU A CA 1
ATOM 1571 C C . GLU A 1 203 ? -3.286 -7.091 18.139 1.00 97.06 203 GLU A C 1
ATOM 1573 O O . GLU A 1 203 ? -4.061 -7.956 18.540 1.00 97.06 203 GLU A O 1
ATOM 1578 N N . TYR A 1 204 ? -3.674 -6.109 17.323 1.00 97.19 204 TYR A N 1
ATOM 1579 C CA . TYR A 1 204 ? -5.082 -5.839 17.011 1.00 97.19 204 TYR A CA 1
ATOM 1580 C C . TYR A 1 204 ? -5.608 -6.644 15.818 1.00 97.19 204 TYR A C 1
ATOM 1582 O O . TYR A 1 204 ? -6.822 -6.810 15.691 1.00 97.19 204 TYR A O 1
ATOM 1590 N N . VAL A 1 205 ? -4.728 -7.117 14.927 1.00 96.31 205 VAL A N 1
ATOM 1591 C CA . VAL A 1 205 ? -5.122 -7.753 13.660 1.00 96.31 205 VAL A CA 1
ATOM 1592 C C . VAL A 1 205 ? -4.448 -9.107 13.474 1.00 96.31 205 VAL A C 1
ATOM 1594 O O . VAL A 1 205 ? -5.139 -10.124 13.427 1.00 96.31 205 VAL A O 1
ATOM 1597 N N . PHE A 1 206 ? -3.117 -9.160 13.361 1.00 95.00 206 PHE A N 1
ATOM 1598 C CA . PHE A 1 206 ? -2.471 -10.367 12.840 1.00 95.00 206 PHE A CA 1
ATOM 1599 C C . PHE A 1 206 ? -2.557 -11.557 13.794 1.00 95.00 206 PHE A C 1
ATOM 1601 O O . PHE A 1 206 ? -2.839 -12.664 13.346 1.00 95.00 206 PHE A O 1
ATOM 1608 N N . THR A 1 207 ? -2.367 -11.355 15.098 1.00 95.94 207 THR A N 1
ATOM 1609 C CA . THR A 1 207 ? -2.467 -12.446 16.081 1.00 95.94 207 THR A CA 1
ATOM 1610 C C . THR A 1 207 ? -3.911 -12.933 16.234 1.00 95.94 207 THR A C 1
ATOM 1612 O O . THR A 1 207 ? -4.135 -14.133 16.060 1.00 95.94 207 THR A O 1
ATOM 1615 N N . PRO A 1 208 ? -4.915 -12.056 16.463 1.00 95.94 208 PRO A N 1
ATOM 1616 C CA . PRO A 1 208 ? -6.309 -12.492 16.577 1.00 95.94 208 PRO A CA 1
ATOM 1617 C C . PRO A 1 208 ? -6.839 -13.208 15.329 1.00 95.94 208 PRO A C 1
ATOM 1619 O O . PRO A 1 208 ? -7.614 -14.156 15.449 1.00 95.94 208 PRO A O 1
ATOM 1622 N N . LEU A 1 209 ? -6.405 -12.786 14.135 1.00 94.31 209 LEU A N 1
ATOM 1623 C CA . LEU A 1 209 ? -6.856 -13.347 12.856 1.00 94.31 209 LEU A CA 1
ATOM 1624 C C . LEU A 1 209 ? -5.922 -14.429 12.290 1.00 94.31 209 LEU A C 1
ATOM 1626 O O . LEU A 1 209 ? -6.130 -14.884 11.166 1.00 94.31 209 LEU A O 1
ATOM 1630 N N . LYS A 1 210 ? -4.903 -14.855 13.049 1.00 94.19 210 LYS A N 1
ATOM 1631 C CA . LYS A 1 210 ? -3.920 -15.878 12.641 1.00 94.19 210 LYS A CA 1
ATOM 1632 C C . LYS A 1 210 ? -3.210 -15.557 11.313 1.00 94.19 210 LYS A C 1
ATOM 1634 O O . LYS A 1 210 ? -2.950 -16.441 10.500 1.00 94.19 210 LYS A O 1
ATOM 1639 N N . MET A 1 211 ? -2.878 -14.289 11.086 1.00 92.06 211 MET A N 1
ATOM 1640 C CA . MET A 1 211 ? -2.154 -13.803 9.906 1.00 92.06 211 MET A CA 1
ATOM 1641 C C . MET A 1 211 ? -0.635 -13.814 10.149 1.00 92.06 211 MET A C 1
ATOM 1643 O O . MET A 1 211 ? 0.024 -12.778 10.098 1.00 92.06 211 MET A O 1
ATOM 1647 N N . SER A 1 212 ? -0.061 -14.985 10.434 1.00 89.00 212 SER A N 1
ATOM 1648 C CA . SER A 1 212 ? 1.357 -15.130 10.821 1.00 89.00 212 SER A CA 1
ATOM 1649 C C . SER A 1 212 ? 2.362 -14.697 9.746 1.00 89.00 212 SER A C 1
ATOM 1651 O O . SER A 1 212 ? 3.505 -14.390 10.069 1.00 89.00 212 SER A O 1
ATOM 1653 N N . SER A 1 213 ? 1.937 -14.649 8.483 1.00 89.19 213 SER A N 1
ATOM 1654 C CA . SER A 1 213 ? 2.765 -14.253 7.335 1.00 89.19 213 SER A CA 1
ATOM 1655 C C . SER A 1 213 ? 2.501 -12.812 6.874 1.00 89.19 213 SER A C 1
ATOM 1657 O O . SER A 1 213 ? 2.764 -12.476 5.720 1.00 89.19 213 SER A O 1
ATOM 1659 N N . SER A 1 214 ? 1.925 -11.971 7.740 1.00 91.50 214 SER A N 1
ATOM 1660 C CA . SER A 1 214 ? 1.659 -10.549 7.485 1.00 91.50 214 SER A CA 1
ATOM 1661 C C . SER A 1 214 ? 2.491 -9.654 8.397 1.00 91.50 214 SER A C 1
ATOM 1663 O O . SER A 1 214 ? 2.664 -9.945 9.581 1.00 91.50 214 SER A O 1
ATOM 1665 N N . SER A 1 215 ? 3.019 -8.563 7.848 1.00 90.56 215 SER A N 1
ATOM 1666 C CA . SER A 1 215 ? 3.886 -7.639 8.577 1.00 90.56 215 SER A CA 1
ATOM 1667 C C . SER A 1 215 ? 3.928 -6.265 7.908 1.00 90.56 215 SER A C 1
ATOM 1669 O O . SER A 1 215 ? 3.842 -6.151 6.688 1.00 90.56 215 SER A O 1
ATOM 1671 N N . PHE A 1 216 ? 4.120 -5.218 8.709 1.00 87.31 216 PHE A N 1
ATOM 1672 C CA . PHE A 1 216 ? 4.533 -3.886 8.240 1.00 87.31 216 PHE A CA 1
ATOM 1673 C C . PHE A 1 216 ? 6.054 -3.678 8.360 1.00 87.31 216 PHE A C 1
ATOM 1675 O O . PHE A 1 216 ? 6.569 -2.606 8.057 1.00 87.31 216 PHE A O 1
ATOM 1682 N N . ALA A 1 217 ? 6.782 -4.698 8.825 1.00 84.25 217 ALA A N 1
ATOM 1683 C CA . ALA A 1 217 ? 8.239 -4.722 8.904 1.00 84.25 217 ALA A CA 1
ATOM 1684 C C . ALA A 1 217 ? 8.807 -5.883 8.074 1.00 84.25 217 ALA A C 1
ATOM 1686 O O . ALA A 1 217 ? 8.337 -7.018 8.183 1.00 84.25 217 ALA A O 1
ATOM 1687 N N . VAL A 1 218 ? 9.845 -5.623 7.278 1.00 71.06 218 VAL A N 1
ATOM 1688 C CA . VAL A 1 218 ? 10.452 -6.638 6.404 1.00 71.06 218 VAL A CA 1
ATOM 1689 C C . VAL A 1 218 ? 11.576 -7.376 7.135 1.00 71.06 218 VAL A C 1
ATOM 1691 O O . VAL A 1 218 ? 12.637 -6.797 7.371 1.00 71.06 218 VAL A O 1
ATOM 1694 N N . SER A 1 219 ? 11.381 -8.657 7.467 1.00 76.38 219 SER A N 1
ATOM 1695 C CA . SER A 1 219 ? 12.455 -9.524 7.985 1.00 76.38 219 SER A CA 1
ATOM 1696 C C . SER A 1 219 ? 13.257 -10.189 6.854 1.00 76.38 219 SER A C 1
ATOM 1698 O O . SER A 1 219 ? 12.809 -10.232 5.707 1.00 76.38 219 SER A O 1
ATOM 1700 N N . GLY A 1 220 ? 14.443 -10.726 7.167 1.00 75.12 220 GLY A N 1
ATOM 1701 C CA . GLY A 1 220 ? 15.295 -11.421 6.190 1.00 75.12 220 GLY A CA 1
ATOM 1702 C C . GLY A 1 220 ? 14.599 -12.610 5.517 1.00 75.12 220 GLY A C 1
ATOM 1703 O O . GLY A 1 220 ? 14.639 -12.729 4.294 1.00 75.12 220 GLY A O 1
ATOM 1704 N N . ASP A 1 221 ? 13.882 -13.425 6.291 1.00 79.44 221 ASP A N 1
ATOM 1705 C CA . ASP A 1 221 ? 13.131 -14.576 5.770 1.00 79.44 221 ASP A CA 1
ATOM 1706 C C . ASP A 1 221 ? 11.988 -14.141 4.846 1.00 79.44 221 ASP A C 1
ATOM 1708 O O . ASP A 1 221 ? 11.743 -14.767 3.813 1.00 79.44 221 ASP A O 1
ATOM 1712 N N . MET A 1 222 ? 11.319 -13.025 5.167 1.00 81.06 222 MET A N 1
ATOM 1713 C CA . MET A 1 222 ? 10.260 -12.489 4.310 1.00 81.06 222 MET A CA 1
ATOM 1714 C C . MET A 1 222 ? 10.805 -12.044 2.949 1.00 81.06 222 MET A C 1
ATOM 1716 O O . MET A 1 222 ? 10.151 -12.278 1.936 1.00 81.06 222 MET A O 1
ATOM 1720 N N . ARG A 1 223 ? 12.021 -11.480 2.889 1.00 79.12 223 ARG A N 1
ATOM 1721 C CA . ARG A 1 223 ? 12.647 -11.077 1.612 1.00 79.12 223 ARG A CA 1
ATOM 1722 C C . ARG A 1 223 ? 12.881 -12.259 0.681 1.00 79.12 223 ARG A C 1
ATOM 1724 O O . ARG A 1 223 ? 12.718 -12.116 -0.524 1.00 79.12 223 ARG A O 1
ATOM 1731 N N . GLN A 1 224 ? 13.237 -13.423 1.221 1.00 82.94 224 GLN A N 1
ATOM 1732 C CA . GLN A 1 224 ? 13.488 -14.619 0.407 1.00 82.94 224 GLN A CA 1
ATOM 1733 C C . GLN A 1 224 ? 12.206 -15.175 -0.228 1.00 82.94 224 GLN A C 1
ATOM 1735 O O . GLN A 1 224 ? 12.249 -15.769 -1.309 1.00 82.94 224 GLN A O 1
ATOM 1740 N N . LYS A 1 225 ? 11.063 -14.976 0.438 1.00 87.81 225 LYS A N 1
ATOM 1741 C CA . LYS A 1 225 ? 9.739 -15.411 -0.029 1.00 87.81 225 LYS A CA 1
ATOM 1742 C C . LYS A 1 225 ? 8.989 -14.329 -0.812 1.00 87.81 225 LYS A C 1
ATOM 1744 O O . LYS A 1 225 ? 7.960 -14.627 -1.418 1.00 87.81 225 LYS A O 1
ATOM 1749 N N . ALA A 1 226 ? 9.487 -13.093 -0.812 1.00 87.94 226 ALA A N 1
ATOM 1750 C CA . ALA A 1 226 ? 8.855 -11.967 -1.482 1.00 87.94 226 ALA A CA 1
ATOM 1751 C C . ALA A 1 226 ? 8.893 -12.106 -3.008 1.00 87.94 226 ALA A C 1
ATOM 1753 O O . ALA A 1 226 ? 9.912 -12.463 -3.607 1.00 87.94 226 ALA A O 1
ATOM 1754 N N . ALA A 1 227 ? 7.772 -11.782 -3.646 1.00 88.69 227 ALA A N 1
ATOM 1755 C CA . ALA A 1 227 ? 7.736 -11.533 -5.072 1.00 88.69 227 ALA A CA 1
ATOM 1756 C C . ALA A 1 227 ? 8.606 -10.315 -5.391 1.00 88.69 227 ALA A C 1
ATOM 1758 O O . ALA A 1 227 ? 8.523 -9.275 -4.739 1.00 88.69 227 ALA A O 1
ATOM 1759 N N . SER A 1 228 ? 9.464 -10.452 -6.398 1.00 83.62 22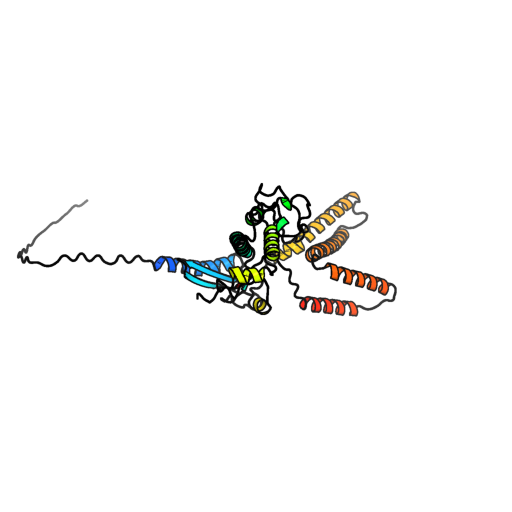8 SER A N 1
ATOM 1760 C CA . SER A 1 228 ? 10.309 -9.350 -6.840 1.00 83.62 228 SER A CA 1
ATOM 1761 C C . SER A 1 228 ? 9.440 -8.260 -7.479 1.00 83.62 228 SER A C 1
ATOM 1763 O O . SER A 1 228 ? 8.494 -8.590 -8.201 1.00 83.62 228 SER A O 1
ATOM 1765 N N . PRO A 1 229 ? 9.725 -6.969 -7.245 1.00 80.12 229 PRO A N 1
ATOM 1766 C CA . PRO A 1 229 ? 9.018 -5.894 -7.923 1.00 80.12 229 PRO A CA 1
ATOM 1767 C C . PRO A 1 229 ? 9.346 -5.919 -9.418 1.00 80.12 229 PRO A C 1
ATOM 1769 O O . PRO A 1 229 ? 10.476 -6.199 -9.822 1.00 80.12 229 PRO A O 1
ATOM 1772 N N . HIS A 1 230 ? 8.353 -5.616 -10.251 1.00 71.88 230 HIS A N 1
ATOM 1773 C CA . HIS A 1 230 ? 8.506 -5.592 -11.702 1.00 71.88 230 HIS A CA 1
ATOM 1774 C C . HIS A 1 230 ? 7.985 -4.271 -12.263 1.00 71.88 230 HIS A C 1
ATOM 1776 O O . HIS A 1 230 ? 6.886 -3.831 -11.936 1.00 71.88 230 HIS A O 1
ATOM 1782 N N . MET A 1 231 ? 8.779 -3.657 -13.136 1.00 69.00 231 MET A N 1
ATOM 1783 C CA . MET A 1 231 ? 8.426 -2.449 -13.876 1.00 69.00 231 MET A CA 1
ATOM 1784 C C . MET A 1 231 ? 8.746 -2.672 -15.355 1.00 69.00 231 MET A C 1
ATOM 1786 O O . MET A 1 231 ? 9.745 -3.313 -15.683 1.00 69.00 231 MET A O 1
ATOM 1790 N N . ASP A 1 232 ? 7.911 -2.146 -16.255 1.00 65.31 232 ASP A N 1
ATOM 1791 C CA . ASP A 1 232 ? 8.219 -2.171 -17.687 1.00 65.31 232 ASP A CA 1
ATOM 1792 C C . ASP A 1 232 ? 9.503 -1.368 -17.948 1.00 65.31 232 ASP A C 1
ATOM 1794 O O . ASP A 1 232 ? 9.635 -0.210 -17.544 1.00 65.31 232 ASP A O 1
ATOM 1798 N N . ILE A 1 233 ? 10.448 -1.970 -18.668 1.00 64.06 233 ILE A N 1
ATOM 1799 C CA . ILE A 1 233 ? 11.684 -1.308 -19.081 1.00 64.06 233 ILE A CA 1
ATOM 1800 C C . ILE A 1 233 ? 11.398 -0.043 -19.901 1.00 64.06 233 ILE A C 1
ATOM 1802 O O . ILE A 1 233 ? 12.158 0.919 -19.830 1.00 64.06 233 ILE A O 1
ATOM 1806 N N . LYS A 1 234 ? 10.277 0.012 -20.636 1.00 59.44 234 LYS A N 1
ATOM 1807 C CA . LYS A 1 234 ? 9.843 1.234 -21.333 1.00 59.44 234 LYS A CA 1
ATOM 1808 C C . LYS A 1 234 ? 9.572 2.374 -20.364 1.00 59.44 234 LYS A C 1
ATOM 1810 O O . LYS A 1 234 ? 9.901 3.515 -20.672 1.00 59.44 234 LYS A O 1
ATOM 1815 N N . THR A 1 235 ? 8.990 2.071 -19.209 1.00 56.59 235 THR A N 1
ATOM 1816 C CA . THR A 1 235 ? 8.738 3.044 -18.146 1.00 56.59 235 THR A CA 1
ATOM 1817 C C . THR A 1 235 ? 10.064 3.572 -17.615 1.00 56.59 235 THR A C 1
ATOM 1819 O O . THR A 1 235 ? 10.254 4.784 -17.568 1.00 56.59 235 THR A O 1
ATOM 1822 N N . LEU A 1 236 ? 11.030 2.684 -17.362 1.00 56.94 236 LEU A N 1
ATOM 1823 C CA . LEU A 1 236 ? 12.390 3.067 -16.980 1.00 56.94 236 LEU A CA 1
ATOM 1824 C C . LEU A 1 236 ? 13.053 3.977 -18.033 1.00 56.94 236 LEU A C 1
ATOM 1826 O O . LEU A 1 236 ? 13.553 5.045 -17.690 1.00 56.94 236 LEU A O 1
ATOM 1830 N N . PHE A 1 237 ? 12.999 3.615 -19.319 1.00 58.31 237 PHE A N 1
ATOM 1831 C CA . PHE A 1 237 ? 13.509 4.462 -20.406 1.00 58.31 237 PHE A CA 1
ATOM 1832 C C . PHE A 1 237 ? 12.757 5.788 -20.527 1.00 58.31 237 PHE A C 1
ATOM 1834 O O . PHE A 1 237 ? 13.365 6.806 -20.829 1.00 58.31 237 PHE A O 1
ATOM 1841 N N . THR A 1 238 ? 11.450 5.813 -20.290 1.00 61.53 238 THR A N 1
ATOM 1842 C CA . THR A 1 238 ? 10.666 7.052 -20.354 1.00 61.53 238 THR A CA 1
ATOM 1843 C C . THR A 1 238 ? 11.089 8.012 -19.246 1.00 61.53 238 THR A C 1
ATOM 1845 O O . THR A 1 238 ? 11.310 9.189 -19.522 1.00 61.53 238 THR A O 1
ATOM 1848 N N . TYR A 1 239 ? 11.270 7.508 -18.022 1.00 60.25 239 TYR A N 1
ATOM 1849 C CA . TYR A 1 239 ? 11.699 8.319 -16.882 1.00 60.25 239 TYR A CA 1
ATOM 1850 C C . TYR A 1 239 ? 13.178 8.726 -16.933 1.00 60.25 239 TYR A C 1
ATOM 1852 O O . TYR A 1 239 ? 13.494 9.807 -16.453 1.00 60.25 239 TYR A O 1
ATOM 1860 N N . LEU A 1 240 ? 14.062 7.912 -17.524 1.00 61.22 240 LEU A N 1
ATOM 1861 C CA . LEU A 1 240 ? 15.504 8.206 -17.614 1.00 61.22 240 LEU A CA 1
ATOM 1862 C C . LEU A 1 240 ? 15.932 8.917 -18.909 1.00 61.22 240 LEU A C 1
ATOM 1864 O O . LEU A 1 240 ? 16.942 9.608 -18.934 1.00 61.22 240 LEU A O 1
ATOM 1868 N N . LEU A 1 241 ? 15.236 8.684 -20.023 1.00 65.06 241 LEU A N 1
ATOM 1869 C CA . LEU A 1 241 ? 15.644 9.158 -21.353 1.00 65.06 241 LEU A CA 1
ATOM 1870 C C . LEU A 1 241 ? 14.731 10.272 -21.876 1.00 65.06 241 LEU A C 1
ATOM 1872 O O . LEU A 1 241 ? 15.158 11.085 -22.693 1.00 65.06 241 LEU A O 1
ATOM 1876 N N . GLY A 1 242 ? 13.479 10.326 -21.416 1.00 67.19 242 GLY A N 1
ATOM 1877 C CA . GLY A 1 242 ? 12.517 11.355 -21.811 1.00 67.19 242 GLY A CA 1
ATOM 1878 C C . GLY A 1 242 ? 12.980 12.775 -21.460 1.00 67.19 242 GLY A C 1
ATOM 1879 O O . GLY A 1 242 ? 13.069 13.608 -22.368 1.00 67.19 242 GLY A O 1
ATOM 1880 N N . PRO A 1 243 ? 13.321 13.066 -20.190 1.00 69.38 243 PRO A N 1
ATOM 1881 C CA . PRO A 1 243 ? 13.779 14.395 -19.784 1.00 69.38 243 PRO A CA 1
ATOM 1882 C C . PRO A 1 243 ? 15.079 14.806 -20.492 1.00 69.38 243 PRO A C 1
ATOM 1884 O O . PRO A 1 243 ? 15.168 15.931 -20.995 1.00 69.38 243 PRO A O 1
ATOM 1887 N N . TYR A 1 244 ? 16.013 13.866 -20.668 1.00 73.00 244 TYR A N 1
ATOM 1888 C CA . TYR A 1 244 ? 17.229 14.056 -21.461 1.00 73.00 244 TYR A CA 1
ATOM 1889 C C . TYR A 1 244 ? 16.936 14.519 -22.892 1.00 73.00 244 TYR A C 1
ATOM 1891 O O . TYR A 1 244 ? 17.500 15.516 -23.349 1.00 73.00 244 TYR A O 1
ATOM 1899 N N . LEU A 1 245 ? 16.043 13.822 -23.605 1.00 73.88 245 LEU A N 1
ATOM 1900 C CA . LEU A 1 245 ? 15.702 14.157 -24.990 1.00 73.88 245 LEU A CA 1
ATOM 1901 C C . LEU A 1 245 ? 15.031 15.530 -25.089 1.00 73.88 245 LEU A C 1
ATOM 1903 O O . LEU A 1 245 ? 15.370 16.309 -25.980 1.00 73.88 245 LEU A O 1
ATOM 1907 N N . ILE A 1 246 ? 14.125 15.854 -24.163 1.00 74.12 246 ILE A N 1
ATOM 1908 C CA . ILE A 1 246 ? 13.461 17.165 -24.113 1.00 74.12 246 ILE A CA 1
ATOM 1909 C C . ILE A 1 246 ? 14.495 18.274 -23.898 1.00 74.12 246 ILE A C 1
ATOM 1911 O O . ILE A 1 246 ? 14.517 19.255 -24.645 1.00 74.12 246 ILE A O 1
ATOM 1915 N N . LEU A 1 247 ? 15.385 18.108 -22.920 1.00 71.06 247 LEU A N 1
ATOM 1916 C CA . LEU A 1 247 ? 16.422 19.088 -22.617 1.00 71.06 247 LEU A CA 1
ATOM 1917 C C . LEU A 1 247 ? 17.406 19.258 -23.780 1.00 71.06 247 LEU A C 1
ATOM 1919 O O . LEU A 1 247 ? 17.752 20.386 -24.138 1.00 71.06 247 LEU A O 1
ATOM 1923 N N . PHE A 1 248 ? 17.818 18.154 -24.404 1.00 73.12 248 PHE A N 1
ATOM 1924 C CA . PHE A 1 248 ? 18.670 18.178 -25.587 1.00 73.12 248 PHE A CA 1
ATOM 1925 C C . PHE A 1 248 ? 18.022 18.962 -26.735 1.00 73.12 248 PHE A C 1
ATOM 1927 O O . PHE A 1 248 ? 18.669 19.835 -27.314 1.00 73.12 248 PHE A O 1
ATOM 1934 N N . ILE A 1 249 ? 16.742 18.705 -27.031 1.00 76.94 249 ILE A N 1
ATOM 1935 C CA . ILE A 1 249 ? 15.995 19.411 -28.082 1.00 76.94 249 ILE A CA 1
ATOM 1936 C C . ILE A 1 249 ? 15.910 20.910 -27.779 1.00 76.94 249 ILE A C 1
ATOM 1938 O O . ILE A 1 249 ? 16.140 21.721 -28.676 1.00 76.94 249 ILE A O 1
ATOM 1942 N N . LEU A 1 250 ? 15.630 21.294 -26.530 1.00 71.38 250 LEU A N 1
ATOM 1943 C CA . LEU A 1 250 ? 15.552 22.701 -26.126 1.00 71.38 250 LEU A CA 1
ATOM 1944 C C . LEU A 1 250 ? 16.898 23.421 -26.287 1.00 71.38 250 LEU A C 1
ATOM 1946 O O . LEU A 1 250 ? 16.954 24.487 -26.904 1.00 71.38 250 LEU A O 1
ATOM 1950 N N . LEU A 1 251 ? 17.988 22.826 -25.792 1.00 69.50 251 LEU A N 1
ATOM 1951 C CA . LEU A 1 251 ? 19.337 23.380 -25.947 1.00 69.50 251 LEU A CA 1
ATOM 1952 C C . LEU A 1 251 ? 19.733 23.484 -27.424 1.00 69.50 251 LEU A C 1
ATOM 1954 O O . LEU A 1 251 ? 20.296 24.499 -27.846 1.00 69.50 251 LEU A O 1
ATOM 1958 N N . TYR A 1 252 ? 19.403 22.463 -28.218 1.00 74.62 252 TYR A N 1
ATOM 1959 C CA . TYR A 1 252 ? 19.677 22.449 -29.650 1.00 74.62 252 TYR A CA 1
ATOM 1960 C C . TYR A 1 252 ? 18.880 23.523 -30.394 1.00 74.62 252 TYR A C 1
ATOM 1962 O O . TYR A 1 252 ? 19.444 24.205 -31.245 1.00 74.62 252 TYR A O 1
ATOM 1970 N N . LEU A 1 253 ? 17.604 23.732 -30.055 1.00 72.88 253 LEU A N 1
ATOM 1971 C CA . LEU A 1 253 ? 16.758 24.758 -30.668 1.00 72.88 253 LEU A CA 1
ATOM 1972 C C . LEU A 1 253 ? 17.289 26.169 -30.382 1.00 72.88 253 LEU A C 1
ATOM 1974 O O . LEU A 1 253 ? 17.427 26.969 -31.308 1.00 72.88 253 LEU A O 1
ATOM 1978 N N . VAL A 1 254 ? 17.650 26.461 -29.128 1.00 70.12 254 VAL A N 1
ATOM 1979 C CA . VAL A 1 254 ? 18.228 27.759 -28.732 1.00 70.12 254 VAL A CA 1
ATOM 1980 C C . VAL A 1 254 ? 19.543 28.016 -29.467 1.00 70.12 254 VAL A C 1
ATOM 1982 O O . VAL A 1 254 ? 19.735 29.086 -30.052 1.00 70.12 254 VAL A O 1
ATOM 1985 N N . GLY A 1 255 ? 20.436 27.025 -29.493 1.00 70.06 255 GLY A N 1
ATOM 1986 C CA . GLY A 1 255 ? 21.695 27.148 -30.218 1.00 70.06 255 GLY A CA 1
ATOM 1987 C C . GLY A 1 255 ? 21.504 27.207 -31.737 1.00 70.06 255 GLY A C 1
ATOM 1988 O O . GLY A 1 255 ? 22.223 27.925 -32.420 1.00 70.06 255 GLY A O 1
ATOM 1989 N N . PHE A 1 256 ? 20.494 26.545 -32.297 1.00 74.25 256 PHE A N 1
ATOM 1990 C CA . PHE A 1 256 ? 20.196 26.637 -33.725 1.00 74.25 256 PHE A CA 1
ATOM 1991 C C . PHE A 1 256 ? 19.689 28.033 -34.104 1.00 74.25 256 PHE A C 1
ATOM 1993 O O . PHE A 1 256 ? 20.174 28.609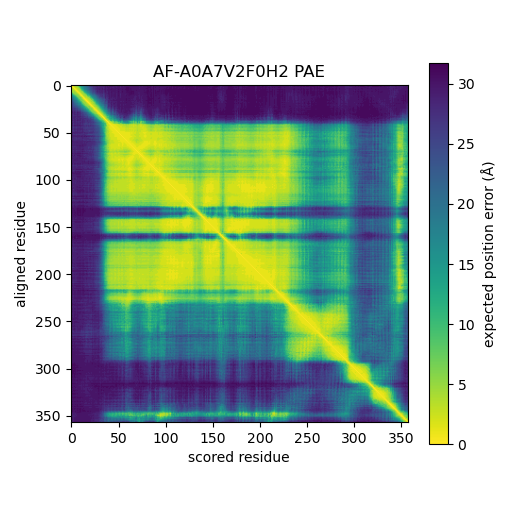 -35.077 1.00 74.25 256 PHE A O 1
ATOM 2000 N N . ILE A 1 257 ? 18.773 28.606 -33.315 1.00 69.19 257 ILE A N 1
ATOM 2001 C CA . ILE A 1 257 ? 18.262 29.973 -33.506 1.00 69.19 257 ILE A CA 1
ATOM 2002 C C . ILE A 1 257 ? 19.408 30.989 -33.402 1.00 69.19 257 ILE A C 1
ATOM 2004 O O . ILE A 1 257 ? 19.577 31.821 -34.295 1.00 69.19 257 ILE A O 1
ATOM 2008 N N . SER A 1 258 ? 20.247 30.883 -32.366 1.00 65.62 258 SER A N 1
ATOM 2009 C CA . SER A 1 258 ? 21.462 31.700 -32.225 1.00 65.62 258 SER A CA 1
ATOM 2010 C C . SER A 1 258 ? 22.391 31.554 -33.440 1.00 65.62 258 SER A C 1
ATOM 2012 O O . SER A 1 258 ? 22.941 32.539 -33.943 1.00 65.62 258 SER A O 1
ATOM 2014 N N . GLY A 1 259 ? 22.514 30.338 -33.970 1.00 67.19 259 GLY A N 1
ATOM 2015 C CA . GLY A 1 259 ? 23.293 30.035 -35.162 1.00 67.19 259 GLY A CA 1
ATOM 2016 C C . GLY A 1 259 ? 22.733 30.739 -36.391 1.00 67.19 259 GLY A C 1
ATOM 2017 O O . GLY A 1 259 ? 23.484 31.370 -37.125 1.00 67.19 259 GLY A O 1
ATOM 2018 N N . VAL A 1 260 ? 21.415 30.731 -36.586 1.00 73.19 260 VAL A N 1
ATOM 2019 C CA . VAL A 1 260 ? 20.761 31.452 -37.689 1.00 73.19 260 VAL A CA 1
ATOM 2020 C C . VAL A 1 260 ? 21.028 32.960 -37.605 1.00 73.19 260 VAL A C 1
ATOM 2022 O O . VAL A 1 260 ? 21.479 33.543 -38.592 1.00 73.19 260 VAL A O 1
ATOM 2025 N N . PHE A 1 261 ? 20.852 33.582 -36.433 1.00 73.19 261 PHE A N 1
ATOM 2026 C CA . PHE A 1 261 ? 21.122 35.018 -36.245 1.00 73.19 261 PHE A CA 1
ATOM 2027 C C . PHE A 1 261 ? 22.590 35.389 -36.479 1.00 73.19 261 PHE A C 1
ATOM 2029 O O . PHE A 1 261 ? 22.893 36.436 -37.049 1.00 73.19 261 PHE A O 1
ATOM 2036 N N . THR A 1 262 ? 23.512 34.516 -36.079 1.00 74.25 262 THR A N 1
ATOM 2037 C CA . THR A 1 262 ? 24.956 34.724 -36.258 1.00 74.25 262 THR A CA 1
ATOM 2038 C C . THR A 1 262 ? 25.484 34.193 -37.591 1.00 74.25 262 THR A C 1
ATOM 2040 O O . THR A 1 262 ? 26.694 34.231 -37.822 1.00 74.25 262 THR A O 1
ATOM 2043 N N . LYS A 1 263 ? 24.610 33.683 -38.473 1.00 79.44 263 LYS A N 1
ATOM 2044 C CA . LYS A 1 263 ? 24.969 32.981 -39.719 1.00 79.44 263 LYS A CA 1
ATOM 2045 C C . LYS A 1 263 ? 25.975 31.838 -39.505 1.00 79.44 263 LYS A C 1
ATOM 2047 O O . LYS A 1 263 ? 26.819 31.585 -40.358 1.00 79.44 263 LYS A O 1
ATOM 2052 N N . PHE A 1 264 ? 25.905 31.171 -38.353 1.00 70.50 264 PHE A N 1
ATOM 2053 C CA . PHE A 1 264 ? 26.792 30.087 -37.928 1.00 70.50 264 PHE A CA 1
ATOM 2054 C C . PHE A 1 264 ? 28.279 30.479 -37.944 1.00 70.50 264 PHE A C 1
ATOM 2056 O O . PHE A 1 264 ? 29.158 29.631 -38.075 1.00 70.50 264 PHE A O 1
ATOM 2063 N N . LYS A 1 265 ? 28.579 31.773 -37.773 1.00 71.88 265 LYS A N 1
ATOM 2064 C CA . LYS A 1 265 ? 29.946 32.310 -37.826 1.00 71.88 265 LYS A CA 1
ATOM 2065 C C . LYS A 1 265 ? 30.871 31.717 -36.756 1.00 71.88 265 LYS A C 1
ATOM 2067 O O . LYS A 1 265 ? 32.070 31.614 -36.980 1.00 71.88 265 LYS A O 1
ATOM 2072 N N . TYR A 1 266 ? 30.318 31.347 -35.600 1.00 69.88 266 TYR A N 1
ATOM 2073 C CA . TYR A 1 266 ? 31.084 30.917 -34.424 1.00 69.88 266 TYR A CA 1
ATOM 2074 C C . TYR A 1 266 ? 31.099 29.399 -34.210 1.00 69.88 266 TYR A C 1
ATOM 2076 O O . TYR A 1 266 ? 31.913 28.902 -33.437 1.00 69.88 266 TYR A O 1
ATOM 2084 N N . TYR A 1 267 ? 30.205 28.653 -34.862 1.00 68.06 267 TYR A N 1
ATOM 2085 C CA . TYR A 1 267 ? 30.113 27.201 -34.721 1.00 68.06 267 TYR A CA 1
ATOM 2086 C C . TYR A 1 267 ? 29.338 26.573 -35.881 1.00 68.06 267 TYR A C 1
ATOM 2088 O O . TYR A 1 267 ? 28.391 27.143 -36.413 1.00 68.06 267 TYR A O 1
ATOM 2096 N N . SER A 1 268 ? 29.705 25.341 -36.229 1.00 76.88 268 SER A N 1
ATOM 2097 C CA . SER A 1 268 ? 28.986 24.514 -37.203 1.00 76.88 268 SER A CA 1
ATOM 2098 C C . SER A 1 268 ? 27.775 23.807 -36.579 1.00 76.88 268 SER A C 1
ATOM 2100 O O . SER A 1 268 ? 27.702 23.607 -35.363 1.00 76.88 268 SER A O 1
ATOM 2102 N N . LYS A 1 269 ? 26.855 23.320 -37.421 1.00 74.56 269 LYS A N 1
ATOM 2103 C CA . LYS A 1 269 ? 25.730 22.471 -36.983 1.00 74.56 269 LYS A CA 1
ATOM 2104 C C . LYS A 1 269 ? 26.196 21.184 -36.280 1.00 74.56 269 LYS A C 1
ATOM 2106 O O . LYS A 1 269 ? 25.546 20.729 -35.344 1.00 74.56 269 LYS A O 1
ATOM 2111 N N . PHE A 1 270 ? 27.336 20.625 -36.694 1.00 71.81 270 PHE A N 1
ATOM 2112 C CA . PHE A 1 270 ? 27.907 19.412 -36.100 1.00 71.81 270 PHE A CA 1
ATOM 2113 C C . PHE A 1 270 ? 28.530 19.671 -34.721 1.00 71.81 270 PHE A C 1
ATOM 2115 O O . PHE A 1 270 ? 28.355 18.879 -33.796 1.00 71.81 270 PHE A O 1
ATOM 2122 N N . SER A 1 271 ? 29.212 20.807 -34.546 1.00 71.31 271 SER A N 1
ATOM 2123 C CA . SER A 1 271 ? 29.705 21.231 -33.229 1.00 71.31 271 SER A CA 1
ATOM 2124 C C . SER A 1 271 ? 28.561 21.612 -32.290 1.00 71.31 271 SER A C 1
ATOM 2126 O O . SER A 1 271 ? 28.627 21.269 -31.116 1.00 71.31 271 SER A O 1
ATOM 2128 N N . LEU A 1 272 ? 27.489 22.231 -32.800 1.00 70.56 272 LEU A N 1
ATOM 2129 C CA . LEU A 1 272 ? 26.292 22.537 -32.013 1.00 70.56 272 LEU A CA 1
ATOM 2130 C C . LEU A 1 272 ? 25.666 21.263 -31.428 1.00 70.56 272 LEU A C 1
ATOM 2132 O O . LEU A 1 272 ? 25.400 21.204 -30.234 1.00 70.56 272 LEU A O 1
ATOM 2136 N N . PHE A 1 273 ? 25.513 20.216 -32.246 1.00 74.62 273 PHE A N 1
ATOM 2137 C CA . PHE A 1 273 ? 25.010 18.920 -31.786 1.00 74.62 273 PHE A CA 1
ATOM 2138 C C . PHE A 1 273 ? 25.823 18.375 -30.599 1.00 74.62 273 PHE A C 1
ATOM 2140 O O . PHE A 1 273 ? 25.250 18.048 -29.563 1.00 74.62 273 PHE A O 1
ATOM 2147 N N . LYS A 1 274 ? 27.162 18.349 -30.701 1.00 71.88 274 LYS A N 1
ATOM 2148 C CA . LYS A 1 274 ? 28.048 17.871 -29.620 1.00 71.88 274 LYS A CA 1
ATOM 2149 C C . LYS A 1 274 ? 27.965 18.732 -28.355 1.00 71.88 274 LYS A C 1
ATOM 2151 O O . LYS A 1 274 ? 27.953 18.191 -27.251 1.00 71.88 274 LYS A O 1
ATOM 2156 N N . VAL A 1 275 ? 27.900 20.054 -28.523 1.00 72.62 275 VAL A N 1
ATOM 2157 C CA . VAL A 1 275 ? 27.840 21.024 -27.418 1.00 72.62 275 VAL A CA 1
ATOM 2158 C C . VAL A 1 275 ? 26.489 20.993 -26.704 1.00 72.62 275 VAL A C 1
ATOM 2160 O O . VAL A 1 275 ? 26.448 21.314 -25.527 1.00 72.62 275 VAL A O 1
ATOM 2163 N N . CYS A 1 276 ? 25.402 20.562 -27.348 1.00 69.38 276 CYS A N 1
ATOM 2164 C CA . CYS A 1 276 ? 24.111 20.352 -26.679 1.00 69.38 276 CYS A CA 1
ATOM 2165 C C . CYS A 1 276 ? 23.994 18.958 -26.041 1.00 69.38 276 CYS A C 1
ATOM 2167 O O . CYS A 1 276 ? 23.362 18.817 -24.996 1.00 69.38 276 CYS A O 1
ATOM 2169 N N . LEU A 1 277 ? 24.621 17.935 -26.637 1.00 72.44 277 LEU A N 1
ATOM 2170 C CA . LEU A 1 277 ? 24.531 16.539 -26.193 1.00 72.44 277 LEU A CA 1
ATOM 2171 C C . LEU A 1 277 ? 25.139 16.323 -24.800 1.00 72.44 277 LEU A C 1
ATOM 2173 O O . LEU A 1 277 ? 24.520 15.691 -23.944 1.00 72.44 277 LEU A O 1
ATOM 2177 N N . LEU A 1 278 ? 26.348 16.852 -24.576 1.00 70.62 278 LEU A N 1
ATOM 2178 C CA . LEU A 1 278 ? 27.102 16.633 -23.340 1.00 70.62 278 LEU A CA 1
ATOM 2179 C C . LEU A 1 278 ? 26.478 17.355 -22.126 1.00 70.62 278 LEU A C 1
ATOM 2181 O O . LEU A 1 278 ? 26.280 16.701 -21.105 1.00 70.62 278 LEU A O 1
ATOM 2185 N N . PRO A 1 279 ? 26.081 18.643 -22.199 1.00 67.81 279 PRO A N 1
ATOM 2186 C CA . PRO A 1 279 ? 25.400 19.315 -21.093 1.00 67.81 279 PRO A CA 1
ATOM 2187 C C . PRO A 1 279 ? 24.021 18.734 -20.791 1.00 67.81 279 PRO A C 1
ATOM 2189 O O . PRO A 1 279 ? 23.688 18.607 -19.617 1.00 67.81 279 PRO A O 1
ATOM 2192 N N . ALA A 1 280 ? 23.243 18.332 -21.806 1.00 64.06 280 ALA A N 1
ATOM 2193 C CA . ALA A 1 280 ? 21.965 17.654 -21.579 1.00 64.06 280 ALA A CA 1
ATOM 2194 C C . ALA A 1 280 ? 22.159 16.355 -20.782 1.00 64.06 280 ALA A C 1
ATOM 2196 O O . ALA A 1 280 ? 21.403 16.082 -19.857 1.00 64.06 280 ALA A O 1
ATOM 2197 N N . PHE A 1 281 ? 23.212 15.591 -21.090 1.00 73.75 281 PHE A N 1
ATOM 2198 C CA . PHE A 1 281 ? 23.535 14.346 -20.391 1.00 73.75 281 PHE A CA 1
ATOM 2199 C C . PHE A 1 281 ? 23.991 14.605 -18.952 1.00 73.75 281 PHE A C 1
ATOM 2201 O O . PHE A 1 281 ? 23.537 13.937 -18.028 1.00 73.75 281 PHE A O 1
ATOM 2208 N N . CYS A 1 282 ? 24.843 15.612 -18.739 1.00 70.25 282 CYS A N 1
ATOM 2209 C CA . CYS A 1 282 ? 25.283 16.001 -17.399 1.00 70.25 282 CYS A CA 1
ATOM 2210 C C . CYS A 1 282 ? 24.120 16.497 -16.525 1.00 70.25 282 CYS A C 1
ATOM 2212 O O . CYS A 1 282 ? 24.047 16.136 -15.353 1.00 70.25 282 CYS A O 1
ATOM 2214 N N . ILE A 1 283 ? 23.208 17.302 -17.079 1.00 68.06 283 ILE A N 1
ATOM 2215 C CA . ILE A 1 283 ? 22.024 17.789 -16.357 1.00 68.06 283 ILE A CA 1
ATOM 2216 C C . ILE A 1 283 ? 21.053 16.638 -16.075 1.00 68.06 283 ILE A C 1
ATOM 2218 O O . ILE A 1 283 ? 20.520 16.581 -14.971 1.00 68.06 283 ILE A O 1
ATOM 2222 N N . GLU A 1 284 ? 20.873 15.697 -17.007 1.00 70.81 284 GLU A N 1
ATOM 2223 C CA . GLU A 1 284 ? 20.071 14.492 -16.764 1.00 70.81 284 GLU A CA 1
ATOM 2224 C C . GLU A 1 284 ? 20.646 13.667 -15.620 1.00 70.81 284 GLU A C 1
ATOM 2226 O O . GLU A 1 284 ? 19.921 13.304 -14.702 1.00 70.81 284 GLU A O 1
ATOM 2231 N N . ILE A 1 285 ? 21.958 13.422 -15.620 1.00 68.38 285 ILE A N 1
ATOM 2232 C CA . ILE A 1 285 ? 22.614 12.732 -14.510 1.00 68.38 285 ILE A CA 1
ATOM 2233 C C . ILE A 1 285 ? 22.364 13.485 -13.204 1.00 68.38 285 ILE A C 1
ATOM 2235 O O . ILE A 1 285 ? 22.028 12.853 -12.214 1.00 68.38 285 ILE A O 1
ATOM 2239 N N . ILE A 1 286 ? 22.460 14.817 -13.178 1.00 65.31 286 ILE A N 1
ATOM 2240 C CA . ILE A 1 286 ? 22.168 15.605 -11.970 1.00 65.31 286 ILE A CA 1
ATOM 2241 C C . ILE A 1 286 ? 20.696 15.478 -11.555 1.00 65.31 286 ILE A C 1
ATOM 2243 O O . ILE A 1 286 ? 20.430 15.381 -10.362 1.00 65.31 286 ILE A O 1
ATOM 2247 N N . LEU A 1 287 ? 19.747 15.450 -12.492 1.00 62.19 287 LEU A N 1
ATOM 2248 C CA . LEU A 1 287 ? 18.314 15.295 -12.220 1.00 62.19 287 LEU A CA 1
ATOM 2249 C C . LEU A 1 287 ? 17.970 13.888 -11.724 1.00 62.19 287 LEU A C 1
ATOM 2251 O O . LEU A 1 287 ? 17.288 13.754 -10.712 1.00 62.19 287 LEU A O 1
ATOM 2255 N N . VAL A 1 288 ? 18.487 12.848 -12.376 1.00 63.72 288 VAL A N 1
ATOM 2256 C CA . VAL A 1 288 ? 18.354 11.449 -11.950 1.00 63.72 288 VAL A CA 1
ATOM 2257 C C . VAL A 1 288 ? 19.012 11.264 -10.589 1.00 63.72 288 VAL A C 1
ATOM 2259 O O . VAL A 1 288 ? 18.396 10.714 -9.682 1.00 63.72 288 VAL A O 1
ATOM 2262 N N . LEU A 1 289 ? 20.220 11.797 -10.394 1.00 58.53 289 LEU A N 1
ATOM 2263 C CA . LEU A 1 289 ? 20.880 11.797 -9.095 1.00 58.53 289 LEU A CA 1
ATOM 2264 C C . LEU A 1 289 ? 20.106 12.621 -8.070 1.00 58.53 289 LEU A C 1
ATOM 2266 O O . LEU A 1 289 ? 20.095 12.204 -6.931 1.00 58.53 289 LEU A O 1
ATOM 2270 N N . PHE A 1 290 ? 19.432 13.718 -8.427 1.00 53.28 290 PHE A N 1
ATOM 2271 C CA . PHE A 1 290 ? 18.584 14.510 -7.524 1.00 53.28 290 PHE A CA 1
ATOM 2272 C C . PHE A 1 290 ? 17.311 13.760 -7.103 1.00 53.28 290 PHE A C 1
ATOM 2274 O O . PHE A 1 290 ? 16.908 13.798 -5.941 1.00 53.28 290 PHE A O 1
ATOM 2281 N N . ILE A 1 291 ? 16.700 13.030 -8.035 1.00 55.09 291 ILE A N 1
ATOM 2282 C CA . ILE A 1 291 ? 15.559 12.146 -7.771 1.00 55.09 291 ILE A CA 1
ATOM 2283 C C . ILE A 1 291 ? 15.996 10.992 -6.858 1.00 55.09 291 ILE A C 1
ATOM 2285 O O . ILE A 1 291 ? 15.318 10.687 -5.877 1.00 55.09 291 ILE A O 1
ATOM 2289 N N . LEU A 1 292 ? 17.176 10.421 -7.109 1.00 52.59 292 LEU A N 1
ATOM 2290 C CA . LEU A 1 292 ? 17.805 9.415 -6.251 1.00 52.59 292 LEU A CA 1
ATOM 2291 C C . LEU A 1 292 ? 18.380 10.025 -4.947 1.00 52.59 292 LEU A C 1
ATOM 2293 O O . LEU A 1 292 ? 18.593 9.304 -3.970 1.00 52.59 292 LEU A O 1
ATOM 2297 N N . SER A 1 293 ? 18.607 11.348 -4.877 1.00 48.34 293 SER A N 1
ATOM 2298 C CA . SER A 1 293 ? 19.346 12.011 -3.786 1.00 48.34 293 SER A CA 1
ATOM 2299 C C . SER A 1 293 ? 18.583 12.337 -2.535 1.00 48.34 293 SER A C 1
ATOM 2301 O O . SER A 1 293 ? 19.200 12.741 -1.545 1.00 48.34 293 SER A O 1
ATOM 2303 N N . LYS A 1 294 ? 17.306 11.980 -2.473 1.00 47.66 294 LYS A N 1
ATOM 2304 C CA . LYS A 1 294 ? 16.629 11.873 -1.179 1.00 47.66 294 LYS A CA 1
ATOM 2305 C C . LYS A 1 294 ? 17.222 10.779 -0.264 1.00 47.66 294 LYS A C 1
ATOM 2307 O O . LYS A 1 294 ? 16.758 10.629 0.859 1.00 47.66 294 LYS A O 1
ATOM 2312 N N . ILE A 1 295 ? 18.292 10.102 -0.707 1.00 49.97 295 ILE A N 1
ATOM 2313 C CA . ILE A 1 295 ? 19.183 9.216 0.067 1.00 49.97 295 ILE A CA 1
ATOM 2314 C C . ILE A 1 295 ? 20.687 9.613 -0.064 1.00 49.97 295 ILE A C 1
ATOM 2316 O O . ILE A 1 295 ? 21.513 9.242 0.764 1.00 49.97 295 ILE A O 1
ATOM 2320 N N . LEU A 1 296 ? 21.071 10.417 -1.068 1.00 44.72 296 LEU A N 1
ATOM 2321 C CA . LEU A 1 296 ? 22.444 10.554 -1.615 1.00 44.72 296 LEU A CA 1
ATOM 2322 C C . LEU A 1 296 ? 23.257 11.751 -1.065 1.00 44.72 296 LEU A C 1
ATOM 2324 O O . LEU A 1 296 ? 24.402 11.946 -1.473 1.00 44.72 296 LEU A O 1
ATOM 2328 N N . LEU A 1 297 ? 22.717 12.555 -0.139 1.00 44.59 297 LEU A N 1
ATOM 2329 C CA . LEU A 1 297 ? 23.450 13.686 0.461 1.00 44.59 297 LEU A CA 1
ATOM 2330 C C . LEU A 1 297 ? 24.807 13.281 1.103 1.00 44.59 297 LEU A C 1
ATOM 2332 O O . LEU A 1 297 ? 25.788 13.992 0.879 1.00 44.59 297 LEU A O 1
ATOM 2336 N N . PRO A 1 298 ? 24.941 12.134 1.810 1.00 49.78 298 PRO A N 1
ATOM 2337 C CA . PRO A 1 298 ? 26.228 11.698 2.369 1.00 49.78 298 PRO A CA 1
ATOM 2338 C C . PRO A 1 298 ? 27.258 11.310 1.293 1.00 49.78 298 PRO A C 1
ATOM 2340 O O . PRO A 1 298 ? 28.454 11.549 1.451 1.00 49.78 298 PRO A O 1
ATOM 2343 N N . LEU A 1 299 ? 26.796 10.754 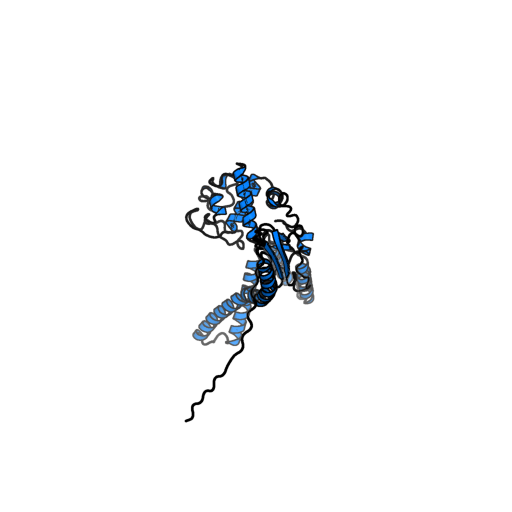0.168 1.00 47.16 299 LEU A N 1
ATOM 2344 C CA . LEU A 1 299 ? 27.638 10.344 -0.963 1.00 47.16 299 LEU A CA 1
ATOM 2345 C C . LEU A 1 299 ? 28.111 11.544 -1.789 1.00 47.16 299 LEU A C 1
ATOM 2347 O O . LEU A 1 299 ? 29.239 11.546 -2.275 1.00 47.16 299 LEU A O 1
ATOM 2351 N N . MET A 1 300 ? 27.294 12.595 -1.892 1.00 47.84 300 MET A N 1
ATOM 2352 C CA . MET A 1 300 ? 27.706 13.858 -2.507 1.00 47.84 300 MET A CA 1
ATOM 2353 C C . MET A 1 300 ? 28.792 14.569 -1.692 1.00 47.84 300 MET A C 1
ATOM 2355 O O . MET A 1 300 ? 29.705 15.131 -2.286 1.00 47.84 300 MET A O 1
ATOM 2359 N N . ILE A 1 301 ? 28.756 14.497 -0.355 1.00 51.22 301 ILE A N 1
ATOM 2360 C CA . ILE A 1 301 ? 29.835 15.021 0.503 1.00 51.22 301 ILE A CA 1
ATOM 2361 C C . ILE A 1 301 ? 31.139 14.249 0.253 1.00 51.22 301 ILE A C 1
ATOM 2363 O O . ILE A 1 301 ? 32.190 14.864 0.080 1.00 51.22 301 ILE A O 1
ATOM 2367 N N . LEU A 1 302 ? 31.072 12.918 0.142 1.00 51.22 302 LEU A N 1
ATOM 2368 C CA . LEU A 1 302 ? 32.227 12.076 -0.196 1.00 51.22 302 LEU A CA 1
ATOM 2369 C C . LEU A 1 302 ? 32.757 12.344 -1.615 1.00 51.22 302 LEU A C 1
ATOM 2371 O O . LEU A 1 302 ? 33.968 12.388 -1.814 1.00 51.22 302 LEU A O 1
ATOM 2375 N N . ALA A 1 303 ? 31.876 12.584 -2.588 1.00 49.34 303 ALA A N 1
ATOM 2376 C CA . ALA A 1 303 ? 32.253 12.921 -3.960 1.00 49.34 303 ALA A CA 1
ATOM 2377 C C . ALA A 1 303 ? 32.865 14.324 -4.068 1.00 49.34 303 ALA A C 1
ATOM 2379 O O . ALA A 1 303 ? 33.869 14.496 -4.753 1.00 49.34 303 ALA A O 1
ATOM 2380 N N . VAL A 1 304 ? 32.324 15.317 -3.354 1.00 62.03 304 VAL A N 1
ATOM 2381 C CA . VAL A 1 304 ? 32.916 16.662 -3.266 1.00 62.03 304 VAL A CA 1
ATOM 2382 C C . VAL A 1 304 ? 34.275 16.593 -2.573 1.00 62.03 304 VAL A C 1
ATOM 2384 O O . VAL A 1 304 ? 35.224 17.191 -3.065 1.00 62.03 304 VAL A O 1
ATOM 2387 N N . MET A 1 305 ? 34.417 15.799 -1.508 1.00 50.34 305 MET A N 1
ATOM 2388 C CA . MET A 1 305 ? 35.707 15.557 -0.853 1.00 50.34 305 MET A CA 1
ATOM 2389 C C . MET A 1 305 ? 36.697 14.845 -1.792 1.00 50.34 305 MET A C 1
ATOM 2391 O O . MET A 1 305 ? 37.868 15.210 -1.838 1.00 50.34 305 MET A O 1
ATOM 2395 N N . GLY A 1 306 ? 36.219 13.913 -2.623 1.00 52.12 306 GLY A N 1
ATOM 2396 C CA . GLY A 1 306 ? 36.992 13.279 -3.693 1.00 52.12 306 GLY A CA 1
ATOM 2397 C C . GLY A 1 306 ? 37.403 14.243 -4.810 1.00 52.12 306 GLY A C 1
ATOM 2398 O O . GLY A 1 306 ? 38.519 14.154 -5.307 1.00 52.12 306 GLY A O 1
ATOM 2399 N N . ILE A 1 307 ? 36.555 15.211 -5.164 1.00 57.94 307 ILE A N 1
ATOM 2400 C CA . ILE A 1 307 ? 36.864 16.270 -6.137 1.00 57.94 307 ILE A CA 1
ATOM 2401 C C . ILE A 1 307 ? 37.859 17.275 -5.545 1.00 57.94 307 ILE A C 1
ATOM 2403 O O . ILE A 1 307 ? 38.786 17.682 -6.237 1.00 57.94 307 ILE A O 1
ATOM 2407 N N . VAL A 1 308 ? 37.729 17.636 -4.266 1.00 57.06 308 VAL A N 1
ATOM 2408 C CA . VAL A 1 308 ? 38.694 18.487 -3.549 1.00 57.06 308 VAL A CA 1
ATOM 2409 C C . VAL A 1 308 ? 40.060 17.801 -3.477 1.00 57.06 308 VAL A C 1
ATOM 2411 O O . VAL A 1 308 ? 41.069 18.428 -3.790 1.00 57.06 308 VAL A O 1
ATOM 2414 N N . LEU A 1 309 ? 40.098 16.502 -3.163 1.00 49.28 309 LEU A N 1
ATOM 2415 C CA . LEU A 1 309 ? 41.323 15.697 -3.183 1.00 49.28 309 LEU A CA 1
ATOM 2416 C C . LEU A 1 309 ? 41.881 15.512 -4.604 1.00 49.28 309 LEU A C 1
ATOM 2418 O O . LEU A 1 309 ? 43.091 15.553 -4.780 1.00 49.28 309 LEU A O 1
ATOM 2422 N N . TYR A 1 310 ? 41.032 15.373 -5.626 1.00 49.72 310 TYR A N 1
ATOM 2423 C CA . TYR A 1 310 ? 41.420 15.312 -7.041 1.00 49.72 310 TYR A CA 1
ATOM 2424 C C . TYR A 1 310 ? 41.998 16.636 -7.552 1.00 49.72 310 TYR A C 1
ATOM 2426 O O . TYR A 1 310 ? 42.973 16.636 -8.296 1.00 49.72 310 TYR A O 1
ATOM 2434 N N . LEU A 1 311 ? 41.432 17.774 -7.148 1.00 55.03 311 LEU A N 1
ATOM 2435 C CA . LEU A 1 311 ? 41.948 19.102 -7.483 1.00 55.03 311 LEU A CA 1
ATOM 2436 C C . LEU A 1 311 ? 43.259 19.387 -6.736 1.00 55.03 311 LEU A C 1
ATOM 2438 O O . LEU A 1 311 ? 44.198 19.899 -7.344 1.00 55.03 311 LEU A O 1
ATOM 2442 N N . ALA A 1 312 ? 43.361 18.973 -5.467 1.00 50.19 312 ALA A N 1
ATOM 2443 C CA . ALA A 1 312 ? 44.607 18.995 -4.700 1.00 50.19 312 ALA A CA 1
ATOM 2444 C C . ALA A 1 312 ? 45.681 18.071 -5.312 1.00 50.19 312 ALA A C 1
ATOM 2446 O O . ALA A 1 312 ? 46.853 18.436 -5.362 1.00 50.19 312 ALA A O 1
ATOM 2447 N N . ALA A 1 313 ? 45.282 16.912 -5.849 1.00 47.69 313 ALA A N 1
ATOM 2448 C CA . ALA A 1 313 ? 46.163 15.979 -6.550 1.00 47.69 313 ALA A CA 1
ATOM 2449 C C . ALA A 1 313 ? 46.544 16.455 -7.964 1.00 47.69 313 ALA A C 1
ATOM 2451 O O . ALA A 1 313 ? 47.666 16.238 -8.393 1.00 47.69 313 ALA A O 1
ATOM 2452 N N . ASN A 1 314 ? 45.677 17.167 -8.690 1.00 47.84 314 ASN A N 1
ATOM 2453 C CA . ASN A 1 314 ? 46.012 17.774 -9.988 1.00 47.84 314 ASN A CA 1
ATOM 2454 C C . ASN A 1 314 ? 47.014 18.930 -9.864 1.00 47.84 314 ASN A C 1
ATOM 2456 O O . ASN A 1 314 ? 47.711 19.245 -10.830 1.00 47.84 314 ASN A O 1
ATOM 2460 N N . PHE A 1 315 ? 47.117 19.540 -8.681 1.00 53.56 315 PHE A N 1
ATOM 2461 C CA . PHE A 1 315 ? 48.203 20.465 -8.363 1.00 53.56 315 PHE A CA 1
ATOM 2462 C C . PHE A 1 315 ? 49.552 19.734 -8.203 1.00 53.56 315 PHE A C 1
ATOM 2464 O O . PHE A 1 315 ? 50.613 20.345 -8.306 1.00 53.56 315 PHE A O 1
ATOM 2471 N N . LEU A 1 316 ? 49.522 18.411 -8.006 1.00 44.66 316 LEU A N 1
ATOM 2472 C CA . LEU A 1 316 ? 50.671 17.559 -7.724 1.00 44.66 316 LEU A CA 1
ATOM 2473 C C . LEU A 1 316 ? 50.661 16.295 -8.616 1.00 44.66 316 LEU A C 1
ATOM 2475 O O . LEU A 1 316 ? 50.394 15.188 -8.168 1.00 44.66 316 LEU A O 1
ATOM 2479 N N . ILE A 1 317 ? 51.101 16.479 -9.867 1.00 44.00 317 ILE A N 1
ATOM 2480 C CA . ILE A 1 317 ? 51.790 15.473 -10.709 1.00 44.00 317 ILE A CA 1
ATOM 2481 C C . ILE A 1 317 ? 50.918 14.505 -11.553 1.00 44.00 317 ILE A C 1
ATOM 2483 O O . ILE A 1 317 ? 50.058 13.762 -11.094 1.00 44.00 317 ILE A O 1
ATOM 2487 N N . LYS A 1 318 ? 51.255 14.481 -12.856 1.00 46.59 318 LYS A N 1
ATOM 2488 C CA . LYS A 1 318 ? 50.727 13.647 -13.953 1.00 46.59 318 LYS A CA 1
ATOM 2489 C C . LYS A 1 318 ? 51.094 12.154 -13.840 1.00 46.59 318 LYS A C 1
ATOM 2491 O O . LYS A 1 318 ? 52.261 11.807 -13.998 1.00 46.59 318 LYS A O 1
ATOM 2496 N N . LYS A 1 319 ? 50.070 11.299 -13.748 1.00 50.91 319 LYS A N 1
ATOM 2497 C CA . LYS A 1 319 ? 49.874 9.900 -14.239 1.00 50.91 319 LYS A CA 1
ATOM 2498 C C . LYS A 1 319 ? 48.862 9.280 -13.259 1.00 50.91 319 LYS A C 1
ATOM 2500 O O . LYS A 1 319 ? 48.929 9.571 -12.082 1.00 50.91 319 LYS A O 1
ATOM 2505 N N . TYR A 1 320 ? 47.783 8.617 -13.669 1.00 48.53 320 TYR A N 1
ATOM 2506 C CA . TYR A 1 320 ? 47.712 7.162 -13.837 1.00 48.53 320 TYR A CA 1
ATOM 2507 C C . TYR A 1 320 ? 46.290 6.787 -14.304 1.00 48.53 320 TYR A C 1
ATOM 2509 O O . TYR A 1 320 ? 45.319 7.008 -13.586 1.00 48.53 320 TYR A O 1
ATOM 2517 N N . TYR A 1 321 ? 46.170 6.152 -15.474 1.00 44.56 321 TYR A N 1
ATOM 2518 C CA . TYR A 1 321 ? 44.900 5.619 -16.003 1.00 44.56 321 TYR A CA 1
ATOM 2519 C C . TYR A 1 321 ? 44.408 4.357 -15.257 1.00 44.56 321 TYR A C 1
ATOM 2521 O O . TYR A 1 321 ? 43.240 3.995 -15.353 1.00 44.56 321 TYR A O 1
ATOM 2529 N N . ILE A 1 322 ? 45.272 3.717 -14.458 1.00 42.72 322 ILE A N 1
ATOM 2530 C CA . ILE A 1 322 ? 44.964 2.496 -13.689 1.00 42.72 322 ILE A CA 1
ATOM 2531 C C . ILE A 1 322 ? 44.050 2.786 -12.482 1.00 42.72 322 ILE A C 1
ATOM 2533 O O . ILE A 1 322 ? 43.200 1.967 -12.145 1.00 42.72 322 ILE A O 1
ATOM 2537 N N . SER A 1 323 ? 44.148 3.979 -11.883 1.00 41.75 323 SER A N 1
ATOM 2538 C CA . SER A 1 323 ? 43.315 4.396 -10.740 1.00 41.75 323 SER A CA 1
ATOM 2539 C C . SER A 1 323 ? 41.828 4.521 -11.107 1.00 41.75 323 SER A C 1
ATOM 2541 O O . SER A 1 323 ? 40.957 4.115 -10.337 1.00 41.75 323 SER A O 1
ATOM 2543 N N . TYR A 1 324 ? 41.523 4.991 -12.322 1.00 41.94 324 TYR A N 1
ATOM 2544 C CA . TYR A 1 324 ? 40.148 5.106 -12.816 1.00 41.94 324 TYR A CA 1
ATOM 2545 C C . TYR A 1 324 ? 39.471 3.741 -12.980 1.00 41.94 324 TYR A C 1
ATOM 2547 O O . TYR A 1 324 ? 38.312 3.588 -12.606 1.00 41.94 324 TYR A O 1
ATOM 2555 N N . VAL A 1 325 ? 40.196 2.735 -13.478 1.00 43.00 325 VAL A N 1
ATOM 2556 C CA . VAL A 1 325 ? 39.665 1.375 -13.674 1.00 43.00 325 VAL A CA 1
ATOM 2557 C C . VAL A 1 325 ? 39.413 0.685 -12.330 1.00 43.00 325 VAL A C 1
ATOM 2559 O O . VAL A 1 325 ? 38.368 0.064 -12.154 1.00 43.00 325 VAL A O 1
ATOM 2562 N N . VAL A 1 326 ? 40.309 0.863 -11.351 1.00 43.75 326 VAL A N 1
ATOM 2563 C CA . VAL A 1 326 ? 40.141 0.326 -9.988 1.00 43.75 326 VAL A CA 1
ATOM 2564 C C . VAL A 1 326 ? 39.004 1.036 -9.245 1.00 43.75 326 VAL A C 1
ATOM 2566 O O . VAL A 1 326 ? 38.194 0.375 -8.606 1.00 43.75 326 VAL A O 1
ATOM 2569 N N . THR A 1 327 ? 38.867 2.357 -9.386 1.00 46.50 327 THR A N 1
ATOM 2570 C CA . THR A 1 327 ? 37.778 3.126 -8.752 1.00 46.50 327 THR A CA 1
ATOM 2571 C C . THR A 1 327 ? 36.415 2.757 -9.338 1.00 46.50 327 THR A C 1
ATOM 2573 O O . THR A 1 327 ? 35.454 2.583 -8.595 1.00 46.50 327 THR A O 1
ATOM 2576 N N . ILE A 1 328 ? 36.329 2.559 -10.657 1.00 45.62 328 ILE A N 1
ATOM 2577 C CA . ILE A 1 328 ? 35.105 2.092 -11.322 1.00 45.62 328 ILE A CA 1
ATOM 2578 C C . ILE A 1 328 ? 34.764 0.654 -10.896 1.00 45.62 328 ILE A C 1
ATOM 2580 O O . ILE A 1 328 ? 33.607 0.381 -10.592 1.00 45.62 328 ILE A O 1
ATOM 2584 N N . LEU A 1 329 ? 35.746 -0.249 -10.790 1.00 42.62 329 LEU A N 1
ATOM 2585 C CA . LEU A 1 329 ? 35.527 -1.618 -10.298 1.00 42.62 329 LEU A CA 1
ATOM 2586 C C . LEU A 1 329 ? 35.081 -1.660 -8.828 1.00 42.62 329 LEU A C 1
ATOM 2588 O O . LEU A 1 329 ? 34.203 -2.454 -8.497 1.00 42.62 329 LEU A O 1
ATOM 2592 N N . VAL A 1 330 ? 35.625 -0.791 -7.968 1.00 47.03 330 VAL A N 1
ATOM 2593 C CA . VAL A 1 330 ? 35.238 -0.663 -6.547 1.00 47.03 330 VAL A CA 1
ATOM 2594 C C . VAL A 1 330 ? 33.849 -0.034 -6.392 1.00 47.03 330 VAL A C 1
ATOM 2596 O O . VAL A 1 330 ? 33.077 -0.463 -5.540 1.00 47.03 330 VAL A O 1
ATOM 2599 N N . LEU A 1 331 ? 33.481 0.929 -7.242 1.00 42.72 331 LEU A N 1
ATOM 2600 C CA . LEU A 1 331 ? 32.133 1.510 -7.265 1.00 42.72 331 LEU A CA 1
ATOM 2601 C C . LEU A 1 331 ? 31.086 0.505 -7.763 1.00 42.72 331 LEU A C 1
ATOM 2603 O O . LEU A 1 331 ? 30.000 0.428 -7.194 1.00 42.72 331 LEU A O 1
ATOM 2607 N N . ILE A 1 332 ? 31.422 -0.298 -8.779 1.00 42.53 332 ILE A N 1
ATOM 2608 C CA . ILE A 1 332 ? 30.550 -1.369 -9.276 1.00 42.53 332 ILE A CA 1
ATOM 2609 C C . ILE A 1 332 ? 30.389 -2.455 -8.205 1.00 42.53 332 ILE A C 1
ATOM 2611 O O . ILE A 1 332 ? 29.265 -2.835 -7.905 1.00 42.53 332 ILE A O 1
ATOM 2615 N N . THR A 1 333 ? 31.472 -2.913 -7.566 1.00 41.25 333 THR A N 1
ATOM 2616 C CA . THR A 1 333 ? 31.388 -3.944 -6.508 1.00 41.25 333 THR A CA 1
ATOM 2617 C C . THR A 1 333 ? 30.747 -3.437 -5.212 1.00 41.25 333 THR A C 1
ATOM 2619 O O . THR A 1 333 ? 30.000 -4.183 -4.586 1.00 41.25 333 THR A O 1
ATOM 2622 N N . GLY A 1 334 ? 30.940 -2.169 -4.837 1.00 41.38 334 GLY A N 1
ATOM 2623 C CA . GLY A 1 334 ? 30.292 -1.547 -3.675 1.00 41.38 334 GLY A CA 1
ATOM 2624 C C . GLY A 1 334 ? 28.790 -1.293 -3.855 1.00 41.38 334 GLY A C 1
ATOM 2625 O O . GLY A 1 334 ? 28.030 -1.413 -2.894 1.00 41.38 334 GLY A O 1
ATOM 2626 N N . ALA A 1 335 ? 28.338 -1.016 -5.084 1.00 39.09 335 ALA A N 1
ATOM 2627 C CA . ALA A 1 335 ? 26.918 -0.844 -5.401 1.00 39.09 335 ALA A CA 1
ATOM 2628 C C . ALA A 1 335 ? 26.112 -2.155 -5.313 1.00 39.09 335 ALA A C 1
ATOM 2630 O O . ALA A 1 335 ? 24.917 -2.112 -5.038 1.00 39.09 335 ALA A O 1
ATOM 2631 N N . PHE A 1 336 ? 26.754 -3.318 -5.480 1.00 37.78 336 PHE A N 1
ATOM 2632 C CA . PHE A 1 336 ? 26.103 -4.628 -5.321 1.00 37.78 336 PHE A CA 1
ATOM 2633 C C . PHE A 1 336 ? 25.959 -5.088 -3.859 1.00 37.78 336 PHE A C 1
ATOM 2635 O O . PHE A 1 336 ? 25.273 -6.075 -3.606 1.00 37.78 336 PHE A O 1
ATOM 2642 N N . ILE A 1 337 ? 26.575 -4.392 -2.894 1.00 35.31 337 ILE A N 1
ATOM 2643 C CA . ILE A 1 337 ? 26.589 -4.800 -1.475 1.00 35.31 337 ILE A CA 1
ATOM 2644 C C . ILE A 1 337 ? 25.542 -4.040 -0.641 1.00 35.31 337 ILE A C 1
ATOM 2646 O O . ILE A 1 337 ? 25.135 -4.507 0.422 1.00 35.31 337 ILE A O 1
ATOM 2650 N N . LEU A 1 338 ? 25.050 -2.892 -1.113 1.00 34.50 338 LEU A N 1
ATOM 2651 C CA . LEU A 1 338 ? 24.138 -2.052 -0.338 1.00 34.50 338 LEU A CA 1
ATOM 2652 C C . LEU A 1 338 ? 22.676 -2.290 -0.731 1.00 34.50 338 LEU A C 1
ATOM 2654 O O . LEU A 1 338 ? 22.157 -1.689 -1.668 1.00 34.50 338 LEU A O 1
ATOM 2658 N N . GLN A 1 339 ? 21.993 -3.135 0.045 1.00 27.41 339 GLN A N 1
ATOM 2659 C CA . GLN A 1 339 ? 20.532 -3.113 0.116 1.00 27.41 339 GLN A CA 1
ATOM 2660 C C . GLN A 1 339 ? 20.104 -1.815 0.807 1.00 27.41 339 GLN A C 1
ATOM 2662 O O . GLN A 1 339 ? 20.237 -1.673 2.021 1.00 27.41 339 GLN A O 1
ATOM 2667 N N . VAL A 1 340 ? 19.620 -0.852 0.026 1.00 30.62 340 VAL A N 1
ATOM 2668 C CA . VAL A 1 340 ? 18.994 0.360 0.555 1.00 30.62 340 VAL A CA 1
ATOM 2669 C C . VAL A 1 340 ? 17.490 0.123 0.608 1.00 30.62 340 VAL A C 1
ATOM 2671 O O . VAL A 1 340 ? 16.822 0.134 -0.423 1.00 30.62 340 VAL A O 1
ATOM 2674 N N . ASP A 1 341 ? 16.962 -0.090 1.813 1.00 30.38 341 ASP A N 1
ATOM 2675 C CA . ASP A 1 341 ? 15.521 -0.074 2.052 1.00 30.38 341 ASP A CA 1
ATOM 2676 C C . ASP A 1 341 ? 15.037 1.376 2.071 1.00 30.38 341 ASP A C 1
ATOM 2678 O O . ASP A 1 341 ? 15.384 2.159 2.959 1.00 30.38 341 ASP A O 1
ATOM 2682 N N . VAL A 1 342 ? 14.213 1.737 1.091 1.00 30.86 342 VAL A N 1
ATOM 2683 C CA . VAL A 1 342 ? 13.387 2.940 1.171 1.00 30.86 342 VAL A CA 1
ATOM 2684 C C . VAL A 1 342 ? 12.110 2.521 1.887 1.00 30.86 342 VAL A C 1
ATOM 2686 O O . VAL A 1 342 ? 11.347 1.751 1.307 1.00 30.86 342 VAL A O 1
ATOM 2689 N N . PRO A 1 343 ? 11.851 2.958 3.132 1.00 31.11 343 PRO A N 1
ATOM 2690 C CA . PRO A 1 343 ? 10.592 2.654 3.791 1.00 31.11 343 PRO A CA 1
ATOM 2691 C C . PRO A 1 343 ? 9.473 3.344 3.012 1.00 31.11 343 PRO A C 1
ATOM 2693 O O . PRO A 1 343 ? 9.261 4.554 3.124 1.00 31.11 343 PRO A O 1
ATOM 2696 N N . VAL A 1 344 ? 8.779 2.575 2.180 1.00 38.16 344 VAL A N 1
ATOM 2697 C CA . VAL A 1 344 ? 7.573 3.029 1.502 1.00 38.16 344 VAL A CA 1
ATOM 2698 C C . VAL A 1 344 ? 6.477 3.052 2.568 1.00 38.16 344 VAL A C 1
ATOM 2700 O O . VAL A 1 344 ? 6.147 2.043 3.190 1.00 38.16 344 VAL A O 1
ATOM 2703 N N . GLY A 1 345 ? 6.019 4.253 2.919 1.00 41.62 345 GLY A N 1
ATOM 2704 C CA . GLY A 1 345 ? 5.099 4.443 4.039 1.00 41.62 345 GLY A CA 1
ATOM 2705 C C . GLY A 1 345 ? 3.780 3.678 3.860 1.00 41.62 345 GLY A C 1
ATOM 2706 O O . GLY A 1 345 ? 3.139 3.793 2.820 1.00 41.62 345 GLY A O 1
ATOM 2707 N N . ASN A 1 346 ? 3.339 2.999 4.927 1.00 51.59 346 ASN A N 1
ATOM 2708 C CA . ASN A 1 346 ? 2.098 2.213 5.063 1.00 51.59 346 ASN A CA 1
ATOM 2709 C C . ASN A 1 346 ? 1.971 0.931 4.226 1.00 51.59 346 ASN A C 1
ATOM 2711 O O . ASN A 1 346 ? 0.860 0.393 4.148 1.00 51.59 346 ASN A O 1
ATOM 2715 N N . ASP A 1 347 ? 3.041 0.423 3.621 1.00 59.25 347 ASP A N 1
ATOM 2716 C CA . ASP A 1 347 ? 2.904 -0.782 2.810 1.00 59.25 347 ASP A CA 1
ATOM 2717 C C . ASP A 1 347 ? 2.847 -2.026 3.701 1.00 59.25 347 ASP A C 1
ATOM 2719 O O . ASP A 1 347 ? 3.804 -2.428 4.361 1.00 59.25 347 ASP A O 1
ATOM 2723 N N . LEU A 1 348 ? 1.648 -2.609 3.755 1.00 65.94 348 LEU A N 1
ATOM 2724 C CA . LEU A 1 348 ? 1.430 -3.929 4.324 1.00 65.94 348 LEU A CA 1
ATOM 2725 C C . LEU A 1 348 ? 2.095 -4.947 3.408 1.00 65.94 348 LEU A C 1
ATOM 2727 O O . LEU A 1 348 ? 1.865 -4.930 2.202 1.00 65.94 348 LEU A O 1
ATOM 2731 N N . ILE A 1 349 ? 2.843 -5.874 3.985 1.00 67.31 349 ILE A N 1
ATOM 2732 C CA . ILE A 1 349 ? 3.386 -7.023 3.277 1.00 67.31 349 ILE A CA 1
ATOM 2733 C C . ILE A 1 349 ? 2.700 -8.275 3.818 1.00 67.31 349 ILE A C 1
ATOM 2735 O O . ILE A 1 349 ? 2.620 -8.463 5.033 1.00 67.31 349 ILE A O 1
ATOM 2739 N N . ALA A 1 350 ? 2.180 -9.126 2.935 1.00 63.31 350 ALA A N 1
ATOM 2740 C CA . ALA A 1 350 ? 1.446 -10.323 3.333 1.00 63.31 350 ALA A CA 1
ATOM 2741 C C . ALA A 1 350 ? 1.663 -11.482 2.351 1.00 63.31 350 ALA A C 1
ATOM 2743 O O . ALA A 1 350 ? 1.701 -11.278 1.138 1.00 63.31 350 ALA A O 1
ATOM 2744 N N . ALA A 1 351 ? 1.786 -12.702 2.880 1.00 59.22 351 ALA A N 1
ATOM 2745 C CA . ALA A 1 351 ? 1.619 -13.927 2.097 1.00 59.22 351 ALA A CA 1
ATOM 2746 C C . ALA A 1 351 ? 0.141 -14.327 2.009 1.00 59.22 351 ALA A C 1
ATOM 2748 O O . ALA A 1 351 ? -0.680 -13.895 2.827 1.00 59.22 351 ALA A O 1
ATOM 2749 N N . VAL A 1 352 ? -0.184 -15.210 1.067 1.00 55.06 352 VAL A N 1
ATOM 2750 C CA . VAL A 1 352 ? -1.479 -15.899 1.078 1.00 55.06 352 VAL A CA 1
ATOM 2751 C C . VAL A 1 352 ? -1.467 -16.923 2.214 1.00 55.06 352 VAL A C 1
ATOM 2753 O O . VAL A 1 352 ? -0.462 -17.578 2.464 1.00 55.06 352 VAL A O 1
ATOM 2756 N N . ASN A 1 353 ? -2.546 -16.991 2.996 1.00 45.78 353 ASN A N 1
ATOM 2757 C CA . ASN A 1 353 ? -2.580 -17.842 4.183 1.00 45.78 353 ASN A CA 1
ATOM 2758 C C . ASN A 1 353 ? -2.826 -19.312 3.780 1.00 45.78 353 ASN A C 1
ATOM 2760 O O . ASN A 1 353 ? -3.921 -19.597 3.291 1.00 45.78 353 ASN A O 1
ATOM 2764 N N . PRO A 1 354 ? -1.883 -20.244 4.026 1.00 36.97 354 PRO A N 1
ATOM 2765 C CA . PRO A 1 354 ? -2.076 -21.663 3.723 1.00 36.97 354 PRO A CA 1
ATOM 2766 C C . PRO A 1 354 ? -3.015 -22.366 4.718 1.00 36.97 354 PRO A C 1
ATOM 2768 O O . PRO A 1 354 ? -3.417 -23.496 4.492 1.00 36.97 354 PRO A O 1
ATOM 2771 N N . ALA A 1 355 ? -3.411 -21.729 5.828 1.00 34.34 355 ALA A N 1
ATOM 2772 C CA . ALA A 1 355 ? -4.245 -22.367 6.856 1.00 34.34 355 ALA A CA 1
ATOM 2773 C C . ALA A 1 355 ? -5.697 -22.667 6.418 1.00 34.34 355 ALA A C 1
ATOM 2775 O O . ALA A 1 355 ? -6.492 -23.141 7.229 1.00 34.34 355 ALA A O 1
ATOM 2776 N N . TYR A 1 356 ? -6.050 -22.361 5.169 1.00 39.75 356 TYR A N 1
ATOM 2777 C CA . TYR A 1 356 ? -7.388 -22.531 4.606 1.00 39.75 356 TYR A CA 1
ATOM 2778 C C . TYR A 1 356 ? -7.379 -23.221 3.227 1.00 39.75 356 TYR A C 1
ATOM 2780 O O . TYR A 1 356 ? -8.404 -23.189 2.544 1.00 39.75 356 TYR A O 1
ATOM 2788 N N . SER A 1 357 ? -6.240 -23.796 2.812 1.00 30.95 357 SER A N 1
ATOM 2789 C CA . SER A 1 357 ? -6.111 -24.655 1.622 1.00 30.95 357 SER A CA 1
ATOM 2790 C C . SER A 1 357 ? -6.380 -26.119 1.937 1.00 30.95 357 SER A C 1
ATOM 2792 O O . SER A 1 357 ? -5.825 -26.585 2.962 1.00 30.95 357 SER A O 1
#

Radius of gyration: 35.51 Å; Cα contacts (8 Å, |Δi|>4): 370; chains: 1; bounding box: 115×92×88 Å

Secondary structure (DSSP, 8-state):
------------------------------------HHHHHHHHHHHHHHHHHHHHHHT--EEEEEEEETTEEEEEEEEEBS-TTT-PBP-TT-EEEEETTHHHHHHHHHHHHHHTTS--TTSBGGGTS-TTS-SSTTTTTT-BHHHHHTT-SS----TT-TT-----S-TTSS----HHHHHHHHHHHHHHHSS-HHHHHIIIIITTTT-TTEESS--HHHHHHBPPP---HHHHHHHHHHHHHHHHHHHHHHHHHHHHHTTTSS--HHHHHHHHHHHHHHHHHHHHHHHHTTTTHHHHHHHHHHHHHHHHHHTS----HHHHHHHHHHHHHHHTT-------TT-EEEEPPGGG-

Nearest PDB structures (foldseek):
  2qmi-assembly1_C  TM=8.802E-01  e=3.257E-11  Pyrococcus abyssi
  4gdn-assembly4_D  TM=8.955E-01  e=6.247E-11  Staphylococcus aureus subsp. aureus N315
  4ivi-assembly1_A  TM=8.561E-01  e=1.572E-10  uncultured bacterium
  7v1z-assembly1_A  TM=7.783E-01  e=1.714E-09  Homo sapiens
  7ulw-assembly1_A  TM=7.593E-01  e=1.537E-09  Homo sapiens